Protein AF-A0A961Z7C1-F1 (afdb_monomer_lite)

Radius of gyration: 32.87 Å; chains: 1; bounding box: 45×89×106 Å

pLDDT: mean 78.89, std 23.55, range [29.69, 98.5]

Structure (mmCIF, N/CA/C/O backbone):
data_AF-A0A961Z7C1-F1
#
_entry.id   AF-A0A961Z7C1-F1
#
loop_
_atom_site.group_PDB
_atom_site.id
_atom_site.type_symbol
_atom_site.label_atom_id
_atom_site.label_alt_id
_atom_site.label_comp_id
_atom_site.label_asym_id
_atom_site.label_entity_id
_atom_site.label_seq_id
_atom_site.pdbx_PDB_ins_code
_atom_site.Cartn_x
_atom_site.Cartn_y
_atom_site.Cartn_z
_atom_site.occupancy
_atom_site.B_iso_or_equiv
_atom_site.auth_seq_id
_atom_site.auth_comp_id
_atom_site.auth_asym_id
_atom_site.auth_atom_id
_atom_site.pdbx_PDB_model_num
ATOM 1 N N . MET A 1 1 ? -15.790 -63.913 -65.047 1.00 39.56 1 MET A N 1
ATOM 2 C CA . MET A 1 1 ? -14.636 -64.683 -65.558 1.00 39.56 1 MET A CA 1
ATOM 3 C C . MET A 1 1 ? -13.496 -64.461 -64.574 1.00 39.56 1 MET A C 1
ATOM 5 O O . MET A 1 1 ? -13.071 -63.330 -64.418 1.00 39.56 1 MET A O 1
ATOM 9 N N . SER A 1 2 ? -13.365 -65.371 -63.605 1.00 39.84 2 SER A N 1
ATOM 10 C CA . SER A 1 2 ? -12.281 -66.375 -63.521 1.00 39.84 2 SER A CA 1
ATOM 11 C C . SER A 1 2 ? -10.955 -65.770 -63.037 1.00 39.84 2 SER A C 1
ATOM 13 O O . SER A 1 2 ? -10.342 -64.990 -63.755 1.00 39.84 2 SER A O 1
ATOM 15 N N . GLY A 1 3 ? -10.540 -66.146 -61.817 1.00 36.38 3 GLY A N 1
ATOM 16 C CA . GLY A 1 3 ? -9.196 -65.888 -61.268 1.00 36.38 3 GLY A CA 1
ATOM 17 C C . GLY A 1 3 ? -8.087 -66.654 -62.026 1.00 36.38 3 GLY A C 1
ATOM 18 O O . GLY A 1 3 ? -8.360 -67.070 -63.152 1.00 36.38 3 GLY A O 1
ATOM 19 N N . PRO A 1 4 ? -6.886 -66.922 -61.451 1.00 57.09 4 PRO A N 1
ATOM 20 C CA . PRO A 1 4 ? -6.748 -67.396 -60.066 1.00 57.09 4 PRO A CA 1
ATOM 21 C C . PRO A 1 4 ? -5.429 -67.051 -59.300 1.00 57.09 4 PRO A C 1
ATOM 23 O O . PRO A 1 4 ? -4.438 -66.593 -59.852 1.00 57.09 4 PRO A O 1
ATOM 26 N N . THR A 1 5 ? -5.492 -67.305 -57.985 1.00 42.69 5 THR A N 1
ATOM 27 C CA . THR A 1 5 ? -4.507 -67.905 -57.045 1.00 42.69 5 THR A CA 1
ATOM 28 C C . THR A 1 5 ? -2.991 -67.698 -57.141 1.00 42.69 5 THR A C 1
ATOM 30 O O . THR A 1 5 ? -2.373 -68.010 -58.152 1.00 42.69 5 THR A O 1
ATOM 33 N N . SER A 1 6 ? -2.407 -67.483 -55.949 1.00 41.03 6 SER A N 1
ATOM 34 C CA . SER A 1 6 ? -1.320 -68.249 -55.275 1.00 41.03 6 SER A CA 1
ATOM 35 C C . SER A 1 6 ? -0.326 -67.261 -54.638 1.00 41.03 6 SER A C 1
ATOM 37 O O . SER A 1 6 ? 0.127 -66.336 -55.290 1.00 41.03 6 SER A O 1
ATOM 39 N N . GLY A 1 7 ? -0.026 -67.247 -53.339 1.00 33.91 7 GLY A N 1
ATOM 40 C CA . GLY A 1 7 ? 0.065 -68.310 -52.349 1.00 33.91 7 GLY A CA 1
ATOM 41 C C . GLY A 1 7 ? 1.530 -68.381 -51.935 1.00 33.91 7 GLY A C 1
ATOM 42 O O . GLY A 1 7 ? 2.325 -68.802 -52.751 1.00 33.91 7 GLY A O 1
ATOM 43 N N . PHE A 1 8 ? 1.898 -67.975 -50.716 1.00 35.34 8 PHE A N 1
ATOM 44 C CA . PHE A 1 8 ? 3.067 -68.537 -50.031 1.00 35.34 8 PHE A CA 1
ATOM 45 C C . PHE A 1 8 ? 2.958 -68.324 -48.522 1.00 35.34 8 PHE A C 1
ATOM 47 O O . PHE A 1 8 ? 2.767 -67.223 -48.011 1.00 35.34 8 PHE A O 1
ATOM 54 N N . PHE A 1 9 ? 3.030 -69.455 -47.836 1.00 33.88 9 PHE A N 1
ATOM 55 C CA . PHE A 1 9 ? 2.776 -69.686 -46.430 1.00 33.88 9 PHE A CA 1
ATOM 56 C C . PHE A 1 9 ? 4.106 -70.124 -45.795 1.00 33.88 9 PHE A C 1
ATOM 58 O O . PHE A 1 9 ? 4.741 -71.050 -46.285 1.00 33.88 9 PHE A O 1
ATOM 65 N N . LEU A 1 10 ? 4.448 -69.488 -44.672 1.00 35.16 10 LEU A N 1
ATOM 66 C CA . LEU A 1 10 ? 5.198 -70.019 -43.523 1.00 35.16 10 LEU A CA 1
ATOM 67 C C . LEU A 1 10 ? 6.724 -70.278 -43.560 1.00 35.16 10 LEU A C 1
ATOM 69 O O . LEU A 1 10 ? 7.296 -70.849 -44.478 1.00 35.16 10 LEU A O 1
ATOM 73 N N . ARG A 1 11 ? 7.280 -70.036 -42.356 1.00 34.78 11 ARG A N 1
ATOM 74 C CA . ARG A 1 11 ? 8.526 -70.519 -41.720 1.00 34.78 11 ARG A CA 1
ATOM 75 C C . ARG A 1 11 ? 9.825 -69.757 -42.003 1.00 34.78 11 ARG A C 1
ATOM 77 O O . ARG A 1 11 ? 10.504 -70.003 -42.988 1.00 34.78 11 ARG A O 1
ATOM 84 N N . ARG A 1 12 ? 10.309 -69.061 -40.966 1.00 35.47 12 ARG A N 1
ATOM 85 C CA . ARG A 1 12 ? 11.321 -69.610 -40.035 1.00 35.47 12 ARG A CA 1
ATOM 86 C C . ARG A 1 12 ? 11.454 -68.730 -38.785 1.00 35.47 12 ARG A C 1
ATOM 88 O O . ARG A 1 12 ? 11.851 -67.576 -38.867 1.00 35.47 12 ARG A O 1
ATOM 95 N N . GLN A 1 13 ? 11.151 -69.317 -37.630 1.00 37.28 13 GLN A N 1
ATOM 96 C CA . GLN A 1 13 ? 11.799 -68.963 -36.369 1.00 37.28 13 GLN A CA 1
ATOM 97 C C . GLN A 1 13 ? 13.191 -69.612 -36.349 1.00 37.28 13 GLN A C 1
ATOM 99 O O . GLN A 1 13 ? 13.299 -70.772 -36.746 1.00 37.28 13 GLN A O 1
ATOM 104 N N . HIS A 1 14 ? 14.226 -68.889 -35.916 1.00 32.56 14 HIS A N 1
ATOM 105 C CA . HIS A 1 14 ? 15.010 -69.182 -34.702 1.00 32.56 14 HIS A CA 1
ATOM 106 C C . HIS A 1 14 ? 16.255 -68.276 -34.612 1.00 32.56 14 HIS A C 1
ATOM 108 O O . HIS A 1 14 ? 16.987 -68.105 -35.580 1.00 32.56 14 HIS A O 1
ATOM 114 N N . GLU A 1 15 ? 16.466 -67.766 -33.396 1.00 32.62 15 GLU A N 1
ATOM 115 C CA . GLU A 1 15 ? 17.759 -67.506 -32.743 1.00 32.62 15 GLU A CA 1
ATOM 116 C C . GLU A 1 15 ? 18.749 -66.491 -33.335 1.00 32.62 15 GLU A C 1
ATOM 118 O O . GLU A 1 15 ? 19.525 -66.778 -34.240 1.00 32.62 15 GLU A O 1
ATOM 123 N N . ARG A 1 16 ? 18.904 -65.373 -32.612 1.00 36.00 16 ARG A N 1
ATOM 124 C CA . ARG A 1 16 ? 20.119 -65.148 -31.807 1.00 36.00 16 ARG A CA 1
ATOM 125 C C . ARG A 1 16 ? 19.843 -64.182 -30.656 1.00 36.00 16 ARG A C 1
ATOM 127 O O . ARG A 1 16 ? 19.368 -63.067 -30.841 1.00 36.00 16 ARG A O 1
ATOM 134 N N . GLN A 1 17 ? 20.118 -64.686 -29.460 1.00 36.16 17 GLN A N 1
ATOM 135 C CA . GLN A 1 17 ? 20.163 -63.977 -28.190 1.00 36.16 17 GLN A CA 1
ATOM 136 C C . GLN A 1 17 ? 21.462 -63.153 -28.067 1.00 36.16 17 GLN A C 1
ATOM 138 O O . GLN A 1 17 ? 22.431 -63.408 -28.778 1.00 36.16 17 GLN A O 1
ATOM 143 N N . HIS A 1 18 ? 21.464 -62.273 -27.060 1.00 30.45 18 HIS A N 1
ATOM 144 C CA . HIS A 1 18 ? 22.591 -61.563 -26.428 1.00 30.45 18 HIS A CA 1
ATOM 145 C C . HIS A 1 18 ? 22.972 -60.182 -26.975 1.00 30.45 18 HIS A C 1
ATOM 147 O O . HIS A 1 18 ? 23.751 -60.053 -27.908 1.00 30.45 18 HIS A O 1
ATOM 153 N N . LEU A 1 19 ? 22.449 -59.156 -26.287 1.00 36.84 19 LEU A N 1
ATOM 154 C CA . LEU A 1 19 ? 23.155 -58.020 -25.653 1.00 36.84 19 LEU A CA 1
ATOM 155 C C . LEU A 1 19 ? 22.055 -57.118 -25.044 1.00 36.84 19 LEU A C 1
ATOM 157 O O . LEU A 1 19 ? 21.433 -56.320 -25.727 1.00 36.84 19 LEU A O 1
ATOM 161 N N . SER A 1 20 ? 21.511 -57.436 -23.867 1.00 30.64 20 SER A N 1
ATOM 162 C CA . SER A 1 20 ? 22.016 -57.067 -22.534 1.00 30.64 20 SER A CA 1
ATOM 163 C C . SER A 1 20 ? 22.280 -55.564 -22.333 1.00 30.64 20 SER A C 1
ATOM 165 O O . SER A 1 20 ? 23.311 -55.048 -22.743 1.00 30.64 20 SER A O 1
ATOM 167 N N . ARG A 1 21 ? 21.390 -54.973 -21.517 1.00 34.09 21 ARG A N 1
ATOM 168 C CA . ARG A 1 21 ? 21.604 -53.880 -20.547 1.00 34.09 21 ARG A CA 1
ATOM 169 C C . ARG A 1 21 ? 21.786 -52.448 -21.067 1.00 34.09 21 ARG A C 1
ATOM 171 O O . ARG A 1 21 ? 22.894 -51.990 -21.290 1.00 34.09 21 ARG A O 1
ATOM 178 N N . ALA A 1 22 ? 20.696 -51.685 -20.970 1.00 36.97 22 ALA A N 1
ATOM 179 C CA . ALA A 1 22 ? 20.730 -50.323 -20.429 1.00 36.97 22 ALA A CA 1
ATOM 180 C C . ALA A 1 22 ? 19.364 -49.964 -19.818 1.00 36.97 22 ALA A C 1
ATOM 182 O O . ALA A 1 22 ? 18.577 -49.195 -20.363 1.00 36.97 22 ALA A O 1
ATOM 183 N N . ALA A 1 23 ? 19.076 -50.554 -18.657 1.00 42.25 23 ALA A N 1
ATOM 184 C CA . ALA A 1 23 ? 18.143 -49.963 -17.711 1.00 42.25 23 ALA A CA 1
ATOM 185 C C . ALA A 1 23 ? 18.830 -48.726 -17.115 1.00 42.25 23 ALA A C 1
ATOM 187 O O . ALA A 1 23 ? 19.716 -48.856 -16.275 1.00 42.25 23 ALA A O 1
ATOM 188 N N . ALA A 1 24 ? 18.449 -47.536 -17.577 1.00 37.94 24 ALA A N 1
ATOM 189 C CA . ALA A 1 24 ? 18.917 -46.269 -17.027 1.00 37.94 24 ALA A CA 1
ATOM 190 C C . ALA A 1 24 ? 17.719 -45.465 -16.505 1.00 37.94 24 ALA A C 1
ATOM 192 O O . ALA A 1 24 ? 17.038 -44.748 -17.229 1.00 37.94 24 ALA A O 1
ATOM 193 N N . ALA A 1 25 ? 17.455 -45.688 -15.218 1.00 38.62 25 ALA A N 1
ATOM 194 C CA . ALA A 1 25 ? 17.017 -44.709 -14.232 1.00 38.62 25 ALA A CA 1
ATOM 195 C C . ALA A 1 25 ? 16.058 -43.595 -14.702 1.00 38.62 25 ALA A C 1
ATOM 197 O O . ALA A 1 25 ? 16.465 -42.491 -15.062 1.00 38.62 25 ALA A O 1
ATOM 198 N N . ARG A 1 26 ? 14.753 -43.818 -14.499 1.00 39.72 26 ARG A N 1
ATOM 199 C CA . ARG A 1 26 ? 13.839 -42.716 -14.172 1.00 39.72 26 ARG A CA 1
ATOM 200 C C . ARG A 1 26 ? 14.247 -42.187 -12.795 1.00 39.72 26 ARG A C 1
ATOM 202 O O . ARG A 1 26 ? 13.837 -42.729 -11.773 1.00 39.72 26 ARG A O 1
ATOM 209 N N . GLY A 1 27 ? 15.121 -41.183 -12.779 1.00 40.69 27 GLY A N 1
ATOM 210 C CA . GLY A 1 27 ? 15.492 -40.472 -11.559 1.00 40.69 27 GLY A CA 1
ATOM 211 C C . GLY A 1 27 ? 14.249 -39.883 -10.877 1.00 40.69 27 GLY A C 1
ATOM 212 O O . GLY A 1 27 ? 13.272 -39.551 -11.558 1.00 40.69 27 GLY A O 1
ATOM 213 N N . PRO A 1 28 ? 14.240 -39.753 -9.540 1.00 41.06 28 PRO A N 1
ATOM 214 C CA . PRO A 1 28 ? 13.112 -39.159 -8.843 1.00 41.06 28 PRO A CA 1
ATOM 215 C C . PRO A 1 28 ? 12.942 -37.725 -9.348 1.00 41.06 28 PRO A C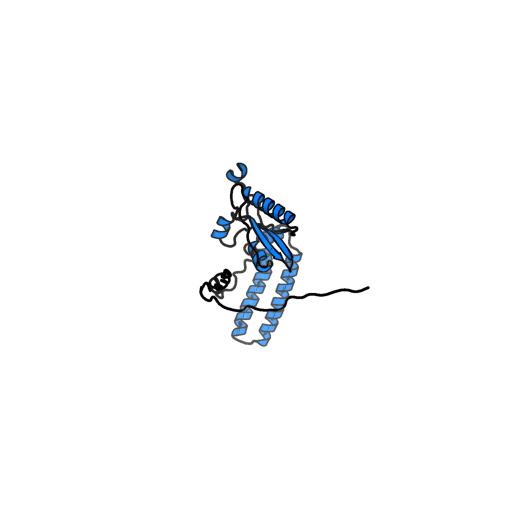 1
ATOM 217 O O . PRO A 1 28 ? 13.899 -36.946 -9.331 1.00 41.06 28 PRO A O 1
ATOM 220 N N . LYS A 1 29 ? 11.731 -37.364 -9.798 1.00 45.62 29 LYS A N 1
ATOM 221 C CA . LYS A 1 29 ? 11.366 -35.963 -10.031 1.00 45.62 29 LYS A CA 1
ATOM 222 C C . LYS A 1 29 ? 11.622 -35.225 -8.720 1.00 45.62 29 LYS A C 1
ATOM 224 O O . LYS A 1 29 ? 10.838 -35.340 -7.778 1.00 45.62 29 LYS A O 1
ATOM 229 N N . ARG A 1 30 ? 12.751 -34.518 -8.636 1.00 38.78 30 ARG A N 1
ATOM 230 C CA . ARG A 1 30 ? 13.047 -33.600 -7.542 1.00 38.78 30 ARG A CA 1
ATOM 231 C C . ARG A 1 30 ? 11.920 -32.578 -7.558 1.00 38.78 30 ARG A C 1
ATOM 233 O O . ARG A 1 30 ? 11.894 -31.712 -8.425 1.00 38.78 30 ARG A O 1
ATOM 240 N N . ARG A 1 31 ? 10.959 -32.712 -6.637 1.00 39.22 31 ARG A N 1
ATOM 241 C CA . ARG A 1 31 ? 10.085 -31.598 -6.275 1.00 39.22 31 ARG A CA 1
ATOM 242 C C . ARG A 1 31 ? 11.032 -30.439 -5.997 1.00 39.22 31 ARG A C 1
ATOM 244 O O . ARG A 1 31 ? 11.877 -30.561 -5.107 1.00 39.22 31 ARG A O 1
ATOM 251 N N . ALA A 1 32 ? 10.957 -29.380 -6.802 1.00 37.09 32 ALA A N 1
ATOM 252 C CA . ALA A 1 32 ? 11.589 -28.122 -6.451 1.00 37.09 32 ALA A CA 1
ATOM 253 C C . ALA A 1 32 ? 11.177 -27.853 -5.003 1.00 37.09 32 ALA A C 1
ATOM 255 O O . ALA A 1 32 ? 9.987 -27.911 -4.682 1.00 37.09 32 ALA A O 1
ATOM 256 N N . ARG A 1 33 ? 12.156 -27.717 -4.100 1.00 33.75 33 ARG A N 1
ATOM 257 C CA . ARG A 1 33 ? 11.872 -27.276 -2.739 1.00 33.75 33 ARG A CA 1
ATOM 258 C C . ARG A 1 33 ? 11.155 -25.947 -2.912 1.00 33.75 33 ARG A C 1
ATOM 260 O O . ARG A 1 33 ? 11.797 -24.973 -3.287 1.00 33.75 33 ARG A O 1
ATOM 267 N N . ALA A 1 34 ? 9.841 -25.944 -2.696 1.00 36.44 34 ALA A N 1
ATOM 268 C CA . ALA A 1 34 ? 9.102 -24.719 -2.482 1.00 36.44 34 ALA A CA 1
ATOM 269 C C . ALA A 1 34 ? 9.907 -23.945 -1.442 1.00 36.44 34 ALA A C 1
ATOM 271 O O . ALA A 1 34 ? 10.222 -24.485 -0.373 1.00 36.44 34 ALA A O 1
ATOM 272 N N . TRP A 1 35 ? 10.347 -22.751 -1.822 1.00 35.31 35 TRP A N 1
ATOM 273 C CA . TRP A 1 35 ? 10.940 -21.807 -0.901 1.00 35.31 35 TRP A CA 1
ATOM 274 C C . TRP A 1 35 ? 9.956 -21.674 0.262 1.00 35.31 35 TRP A C 1
ATOM 276 O O . TRP A 1 35 ? 8.837 -21.198 0.100 1.00 35.31 35 TRP A O 1
ATOM 286 N N . ARG A 1 36 ? 10.318 -22.252 1.410 1.00 29.69 36 ARG A N 1
ATOM 287 C CA . ARG A 1 36 ? 9.567 -22.072 2.645 1.00 29.69 36 ARG A CA 1
ATOM 288 C C . ARG A 1 36 ? 10.020 -20.720 3.175 1.00 29.69 36 ARG A C 1
ATOM 290 O O . ARG A 1 36 ? 11.211 -20.622 3.485 1.00 29.69 36 ARG A O 1
ATOM 297 N N . PRO A 1 37 ? 9.140 -19.713 3.294 1.00 34.78 37 PRO A N 1
ATOM 298 C CA . PRO A 1 37 ? 9.500 -18.537 4.062 1.00 34.78 37 PRO A CA 1
ATOM 299 C C . PRO A 1 37 ? 9.886 -19.042 5.454 1.00 34.78 37 PRO A C 1
ATOM 301 O O . PRO A 1 37 ? 9.154 -19.827 6.070 1.00 34.78 37 PRO A O 1
ATOM 304 N N . GLN A 1 38 ? 11.092 -18.699 5.907 1.00 32.59 38 GLN A N 1
ATOM 305 C CA . GLN A 1 38 ? 11.452 -18.930 7.296 1.00 32.59 38 GLN A CA 1
ATOM 306 C C . GLN A 1 38 ? 10.385 -18.220 8.127 1.00 32.59 38 GLN A C 1
ATOM 308 O O . GLN A 1 38 ? 10.162 -17.024 7.942 1.00 32.59 38 GLN A O 1
ATOM 313 N N . LYS A 1 39 ? 9.680 -18.964 8.989 1.00 34.25 39 LYS A N 1
ATOM 314 C CA . LYS A 1 39 ? 8.872 -18.340 10.034 1.00 34.25 39 LYS A CA 1
ATOM 315 C C . LYS A 1 39 ? 9.845 -17.484 10.837 1.00 34.25 39 LYS A C 1
ATOM 317 O O . LYS A 1 39 ? 10.692 -18.031 11.541 1.00 34.25 39 LYS A O 1
ATOM 322 N N . GLY A 1 40 ? 9.744 -16.169 10.655 1.00 37.47 40 GLY A N 1
ATOM 323 C CA . GLY A 1 40 ? 10.348 -15.199 11.553 1.00 37.47 40 GLY A CA 1
ATOM 324 C C . GLY A 1 40 ? 9.915 -15.492 12.993 1.00 37.47 40 GLY A C 1
ATOM 325 O O . GLY A 1 40 ? 8.941 -16.228 13.201 1.00 37.47 40 GLY A O 1
ATOM 326 N N . PRO A 1 41 ? 10.666 -14.987 13.980 1.00 31.22 41 PRO A N 1
ATOM 327 C CA . PRO A 1 41 ? 10.462 -15.321 15.381 1.00 31.22 41 PRO A CA 1
ATOM 328 C C . PRO A 1 41 ? 8.992 -15.147 15.772 1.00 31.22 41 PRO A C 1
ATOM 330 O O . PRO A 1 41 ? 8.335 -14.177 15.397 1.00 31.22 41 PRO A O 1
ATOM 333 N N . SER A 1 42 ? 8.480 -16.162 16.466 1.00 34.06 42 SER A N 1
ATOM 334 C CA . SER A 1 42 ? 7.125 -16.236 17.001 1.00 34.06 42 SER A CA 1
ATOM 335 C C . SER A 1 42 ? 6.757 -14.941 17.716 1.00 34.06 42 SER A C 1
ATOM 337 O O . SER A 1 42 ? 7.489 -14.521 18.606 1.00 34.06 42 SER A O 1
ATOM 339 N N . LEU A 1 43 ? 5.626 -14.358 17.308 1.00 37.75 43 LEU A N 1
ATOM 340 C CA . LEU A 1 43 ? 5.005 -13.165 17.879 1.00 37.75 43 LEU A CA 1
ATOM 341 C C . LEU A 1 43 ? 5.045 -13.210 19.408 1.00 37.75 43 LEU A C 1
ATOM 343 O O . LEU A 1 43 ? 4.321 -13.991 20.032 1.00 37.75 43 LEU A O 1
ATOM 347 N N . ASP A 1 44 ? 5.889 -12.364 19.990 1.00 34.56 44 ASP A N 1
ATOM 348 C CA . ASP A 1 44 ? 5.822 -12.066 21.408 1.00 34.56 44 ASP A CA 1
ATOM 349 C C . ASP A 1 44 ? 4.543 -11.268 21.674 1.00 34.56 44 ASP A C 1
ATOM 351 O O . ASP A 1 44 ? 4.192 -10.334 20.947 1.00 34.56 44 ASP A O 1
ATOM 355 N N . LYS A 1 45 ? 3.817 -11.681 22.713 1.00 41.44 45 LYS A N 1
ATOM 356 C CA . LYS A 1 45 ? 2.599 -11.037 23.198 1.00 41.44 45 LYS A CA 1
ATOM 357 C C . LYS A 1 45 ? 2.967 -9.669 23.771 1.00 41.44 45 LYS A C 1
ATOM 359 O O . LYS A 1 45 ? 3.329 -9.573 24.936 1.00 41.44 45 LYS A O 1
ATOM 364 N N . ASN A 1 46 ? 2.849 -8.618 22.972 1.00 37.62 46 ASN A N 1
ATOM 365 C CA . ASN A 1 46 ? 2.871 -7.246 23.460 1.00 37.62 46 ASN A CA 1
ATOM 366 C C . ASN A 1 46 ? 1.807 -6.453 22.707 1.00 37.62 46 ASN A C 1
ATOM 368 O O . ASN A 1 46 ? 1.751 -6.490 21.479 1.00 37.62 46 ASN A O 1
ATOM 372 N N . VAL A 1 47 ? 0.920 -5.802 23.460 1.00 39.44 47 VAL A N 1
ATOM 373 C CA . VAL A 1 47 ? -0.133 -4.926 22.934 1.00 39.44 47 VAL A CA 1
ATOM 374 C C . VAL A 1 47 ? 0.520 -3.950 21.946 1.00 39.44 47 VAL A C 1
ATOM 376 O O . VAL A 1 47 ? 1.519 -3.332 22.323 1.00 39.44 47 VAL A O 1
ATOM 379 N N . PRO A 1 48 ? 0.037 -3.822 20.695 1.00 44.94 48 PRO A N 1
ATOM 380 C CA . PRO A 1 48 ? 0.616 -2.858 19.772 1.00 44.94 48 PRO A CA 1
ATOM 381 C C . PRO A 1 48 ? 0.505 -1.477 20.416 1.00 44.94 48 PRO A C 1
ATOM 383 O O . PRO A 1 48 ? -0.583 -1.074 20.837 1.00 44.94 48 PRO A O 1
ATOM 386 N N . VAL A 1 49 ? 1.636 -0.780 20.545 1.00 50.91 49 VAL A N 1
ATOM 387 C CA . VAL A 1 49 ? 1.662 0.623 20.961 1.00 50.91 49 VAL A CA 1
ATOM 388 C C . VAL A 1 49 ? 0.963 1.398 19.852 1.00 50.91 49 VAL A C 1
ATOM 390 O O . VAL A 1 49 ? 1.594 1.785 18.876 1.00 50.91 49 VAL A O 1
ATOM 393 N N . ARG A 1 50 ? -0.359 1.547 19.966 1.00 67.88 50 ARG A N 1
ATOM 394 C CA . ARG A 1 50 ? -1.160 2.275 18.987 1.00 67.88 50 ARG A CA 1
ATOM 395 C C . ARG A 1 50 ? -0.655 3.705 18.924 1.00 67.88 50 ARG A C 1
ATOM 397 O O . ARG A 1 50 ? -0.643 4.420 19.927 1.00 67.88 50 ARG A O 1
ATOM 404 N N . PHE A 1 51 ? -0.228 4.102 17.736 1.00 79.25 51 PHE A N 1
ATOM 405 C CA . PHE A 1 51 ? 0.020 5.497 17.437 1.00 79.25 51 PHE A CA 1
ATOM 406 C C . PHE A 1 51 ? -1.336 6.177 17.228 1.00 79.25 51 PHE A C 1
ATOM 408 O O . PHE A 1 51 ? -2.090 5.771 16.351 1.00 79.25 51 PHE A O 1
ATOM 415 N N . TYR A 1 52 ? -1.652 7.188 18.038 1.00 85.38 52 TYR A N 1
ATOM 416 C CA . TYR A 1 52 ? -2.883 7.967 17.890 1.00 85.38 52 TYR A CA 1
ATOM 417 C C . TYR A 1 52 ? -2.574 9.328 17.281 1.00 85.38 52 TYR A C 1
ATOM 419 O O . TYR A 1 52 ? -1.621 10.005 17.681 1.00 85.38 52 TYR A O 1
ATOM 427 N N . LEU A 1 53 ? -3.409 9.752 16.338 1.00 89.06 53 LEU A N 1
ATOM 428 C CA . LEU A 1 53 ? -3.383 11.112 15.814 1.00 89.06 53 LEU A CA 1
ATOM 429 C C . LEU A 1 53 ? -4.038 12.084 16.806 1.00 89.06 53 LEU A C 1
ATOM 431 O O . LEU A 1 53 ? -4.854 11.704 17.642 1.00 89.06 53 LEU A O 1
ATOM 435 N N . ASP A 1 54 ? -3.715 13.376 16.706 1.00 88.62 54 ASP A N 1
ATOM 436 C CA . ASP A 1 54 ? -4.189 14.378 17.674 1.00 88.62 54 ASP A CA 1
ATOM 437 C C . ASP A 1 54 ? -5.715 14.448 17.801 1.00 88.62 54 ASP A C 1
ATOM 439 O O . ASP A 1 54 ? -6.244 14.703 18.882 1.00 88.62 54 ASP A O 1
ATOM 443 N N . PHE A 1 55 ? -6.424 14.221 16.698 1.00 89.25 55 PHE A N 1
ATOM 444 C CA . PHE A 1 55 ? -7.884 14.231 16.662 1.00 89.25 55 PHE A CA 1
ATOM 445 C C . PHE A 1 55 ? -8.511 12.914 17.145 1.00 89.25 55 PHE A C 1
ATOM 447 O O . PHE A 1 55 ? -9.723 12.854 17.319 1.00 89.25 55 PHE A O 1
ATOM 454 N N . GLU A 1 56 ? -7.703 11.883 17.395 1.00 91.19 56 GLU A N 1
ATOM 455 C CA . GLU A 1 56 ? -8.129 10.594 17.948 1.00 91.19 56 GLU A CA 1
ATOM 456 C C . GLU A 1 56 ? -7.957 10.521 19.470 1.00 91.19 56 GLU A C 1
ATOM 458 O O . GLU A 1 56 ? -8.303 9.510 20.074 1.00 91.19 56 GLU A O 1
ATOM 463 N N . LYS A 1 57 ? -7.481 11.590 20.126 1.00 90.31 57 LYS A N 1
ATOM 464 C CA . LYS A 1 57 ? -7.363 11.654 21.597 1.00 90.31 57 LYS A CA 1
ATOM 465 C C . LYS A 1 57 ? -8.635 11.214 22.341 1.00 90.31 57 LYS A C 1
ATOM 467 O O . LYS A 1 57 ? -8.503 10.404 23.256 1.00 90.31 57 LYS A O 1
ATOM 472 N N . PRO A 1 58 ? -9.853 11.629 21.932 1.00 90.38 58 PRO A N 1
ATOM 473 C CA . PRO A 1 58 ? -11.079 11.161 22.580 1.00 90.38 58 PRO A CA 1
ATOM 474 C C . PRO A 1 58 ? -11.273 9.638 22.505 1.00 90.38 58 PRO A C 1
ATOM 476 O O . PRO A 1 58 ? -11.829 9.035 23.418 1.00 90.38 58 PRO A O 1
ATOM 479 N N . ILE A 1 59 ? -10.808 9.005 21.424 1.00 90.81 59 ILE A N 1
ATOM 480 C CA . ILE A 1 59 ? -10.852 7.549 21.253 1.00 90.81 59 ILE A CA 1
ATOM 481 C C . ILE A 1 59 ? -9.798 6.893 22.145 1.00 90.81 59 ILE A C 1
ATOM 483 O O . ILE A 1 59 ? -10.116 5.945 22.856 1.00 90.81 59 ILE A O 1
ATOM 487 N N . ALA A 1 60 ? -8.575 7.430 22.168 1.00 90.69 60 ALA A N 1
ATOM 488 C CA . ALA A 1 60 ? -7.490 6.915 23.000 1.00 90.69 60 ALA A CA 1
ATOM 489 C C . ALA A 1 60 ? -7.857 6.900 24.498 1.00 90.69 60 ALA A C 1
ATOM 491 O O . ALA A 1 60 ? -7.569 5.930 25.197 1.00 90.69 60 ALA A O 1
ATOM 492 N N . GLU A 1 61 ? -8.540 7.941 24.986 1.00 90.56 61 GLU A N 1
ATOM 493 C CA . GLU A 1 61 ? -9.038 8.016 26.367 1.00 90.56 61 GLU A CA 1
ATOM 494 C C . GLU A 1 61 ? -10.073 6.921 26.672 1.00 90.56 61 GLU A C 1
ATOM 496 O O . GLU A 1 61 ? -9.986 6.241 27.699 1.00 90.56 61 GLU A O 1
ATOM 501 N N . LEU A 1 62 ? -11.036 6.712 25.767 1.00 90.62 62 LEU A N 1
ATOM 502 C CA . LEU A 1 62 ? -12.045 5.662 25.915 1.00 90.62 62 LEU A CA 1
ATOM 503 C C . LEU A 1 62 ? -11.423 4.262 25.848 1.00 90.62 62 LEU A C 1
ATOM 505 O O . LEU A 1 62 ? -11.789 3.395 26.639 1.00 90.62 62 LEU A O 1
ATOM 509 N N . GLU A 1 63 ? -10.459 4.039 24.956 1.00 89.31 63 GLU A N 1
ATOM 510 C CA . GLU A 1 63 ? -9.752 2.762 24.845 1.00 89.31 63 GLU A CA 1
ATOM 511 C C . GLU A 1 63 ? -8.868 2.477 26.063 1.00 89.31 63 GLU A C 1
ATOM 513 O O . GLU A 1 63 ? -8.838 1.335 26.527 1.00 89.31 63 GLU A O 1
ATOM 518 N N . SER A 1 64 ? -8.221 3.496 26.644 1.00 90.50 64 SER A N 1
ATOM 519 C CA . SER A 1 64 ? -7.510 3.363 27.925 1.00 90.50 64 SER A CA 1
ATOM 520 C C . SER A 1 64 ? -8.461 2.908 29.027 1.00 90.50 64 SER A C 1
ATOM 522 O O . SER A 1 64 ? -8.199 1.914 29.702 1.00 90.50 64 SER A O 1
ATOM 524 N N . LYS A 1 65 ? -9.625 3.559 29.136 1.00 89.19 65 LYS A N 1
ATOM 525 C CA . LYS A 1 65 ? -10.647 3.201 30.124 1.00 89.19 65 LYS A CA 1
ATOM 526 C C . LYS A 1 65 ? -11.192 1.785 29.918 1.00 89.19 65 LYS A C 1
ATOM 528 O O . LYS A 1 65 ? -11.400 1.057 30.883 1.00 89.19 65 LYS A O 1
ATOM 533 N N . ILE A 1 66 ? -11.399 1.363 28.669 1.00 89.19 66 ILE A N 1
ATOM 534 C CA . ILE A 1 66 ? -11.799 -0.016 28.350 1.00 89.19 66 ILE A CA 1
ATOM 535 C C . ILE A 1 66 ? -10.721 -1.006 28.799 1.00 89.19 66 ILE A C 1
ATOM 537 O O . ILE A 1 66 ? -11.051 -2.055 29.348 1.00 89.19 66 ILE A O 1
ATOM 541 N N . ASN A 1 67 ? -9.445 -0.697 28.570 1.00 88.06 67 ASN A N 1
ATOM 542 C CA . ASN A 1 67 ? -8.343 -1.570 28.966 1.00 88.06 67 ASN A CA 1
ATOM 543 C C . ASN A 1 67 ? -8.214 -1.681 30.493 1.00 88.06 67 ASN A C 1
ATOM 545 O O . ASN A 1 67 ? -8.004 -2.784 30.994 1.00 88.06 67 ASN A O 1
ATOM 549 N N . GLU A 1 68 ? -8.416 -0.584 31.225 1.00 87.19 68 GLU A N 1
ATOM 550 C CA . GLU A 1 68 ? -8.483 -0.576 32.694 1.00 87.19 68 GLU A CA 1
ATOM 551 C C . GLU A 1 68 ? -9.654 -1.417 33.221 1.00 87.19 68 GLU A C 1
ATOM 553 O O . GLU A 1 68 ? -9.490 -2.228 34.127 1.00 87.19 68 GLU A O 1
ATOM 558 N N . LEU A 1 69 ? -10.843 -1.294 32.626 1.00 86.50 69 LEU A N 1
ATOM 559 C CA . LEU A 1 69 ? -11.984 -2.119 33.031 1.00 86.50 69 LEU A CA 1
ATOM 560 C C . LEU A 1 69 ? -11.757 -3.599 32.701 1.00 86.50 69 LEU A C 1
ATOM 562 O O . LEU A 1 69 ? -12.116 -4.469 33.491 1.00 86.50 69 LEU A O 1
ATOM 566 N N . LYS A 1 70 ? -11.117 -3.908 31.566 1.00 85.31 70 LYS A N 1
ATOM 567 C CA . LYS A 1 70 ? -10.774 -5.286 31.183 1.00 85.31 70 LYS A CA 1
ATOM 568 C C . LYS A 1 70 ? -9.792 -5.944 32.151 1.00 85.31 70 LYS A C 1
ATOM 570 O O . LYS A 1 70 ? -9.928 -7.144 32.393 1.00 85.31 70 LYS A O 1
ATOM 575 N N . SER A 1 71 ? -8.829 -5.207 32.708 1.00 84.19 71 SER A N 1
ATOM 576 C CA . SER A 1 71 ? -7.936 -5.770 33.728 1.00 84.19 71 SER A CA 1
ATOM 577 C C . SER A 1 71 ? -8.680 -6.048 35.038 1.00 84.19 71 SER A C 1
ATOM 579 O O . SER A 1 71 ? -8.478 -7.109 35.620 1.00 84.19 71 SER A O 1
ATOM 581 N N . MET A 1 72 ? -9.620 -5.185 35.439 1.00 78.25 72 MET A N 1
ATOM 582 C CA . MET A 1 72 ? -10.421 -5.355 36.665 1.00 78.25 72 MET A CA 1
ATOM 583 C C . MET A 1 72 ? -11.417 -6.529 36.608 1.00 78.25 72 MET A C 1
ATOM 585 O O . MET A 1 72 ? -11.639 -7.191 37.619 1.00 78.25 72 MET A O 1
ATOM 589 N N . VAL A 1 73 ? -11.977 -6.849 35.430 1.00 71.38 73 VAL A N 1
ATOM 590 C CA . VAL A 1 73 ? -12.863 -8.027 35.236 1.00 71.38 73 VAL A CA 1
ATOM 591 C C . VAL A 1 73 ? -12.167 -9.344 35.587 1.00 71.38 73 VAL A C 1
ATOM 593 O O . VAL A 1 73 ? -12.831 -10.312 35.956 1.00 71.38 73 VAL A O 1
ATOM 596 N N . SER A 1 74 ? -10.839 -9.391 35.471 1.00 62.25 74 SER A N 1
ATOM 597 C CA . SER A 1 74 ? -10.061 -10.592 35.782 1.00 62.25 74 SER A CA 1
ATOM 598 C C . SER A 1 74 ? -9.943 -10.850 37.291 1.00 62.25 74 SER A C 1
ATOM 600 O O . SER A 1 74 ? -9.555 -11.954 37.667 1.00 62.25 74 SER A O 1
ATOM 602 N N . GLU A 1 75 ? -10.291 -9.872 38.141 1.00 64.56 75 GLU A N 1
ATOM 603 C CA . GLU A 1 75 ? -10.060 -9.931 39.590 1.00 64.56 75 GLU A CA 1
ATOM 604 C C . GLU A 1 75 ? -11.355 -9.966 40.433 1.00 64.56 75 GLU A C 1
ATOM 606 O O . GLU A 1 75 ? -11.427 -10.803 41.328 1.00 64.56 75 GLU A O 1
ATOM 611 N N . GLU A 1 76 ? -12.420 -9.196 40.141 1.00 52.97 76 GLU A N 1
ATOM 612 C CA . GLU A 1 76 ? -13.697 -9.251 40.899 1.00 52.97 76 GLU A CA 1
ATOM 613 C C . GLU A 1 76 ? -14.939 -8.833 40.059 1.00 52.97 76 GLU A C 1
ATOM 615 O O . GLU A 1 76 ? -14.895 -7.888 39.279 1.00 52.97 76 GLU A O 1
ATOM 620 N N . GLY A 1 77 ? -16.097 -9.497 40.241 1.00 58.28 77 GLY A N 1
ATOM 621 C CA . GLY A 1 77 ? -17.421 -8.964 39.839 1.00 58.28 77 GLY A CA 1
ATOM 622 C C . GLY A 1 77 ? -17.770 -8.926 38.333 1.00 58.28 77 GLY A C 1
ATOM 623 O O . GLY A 1 77 ? -18.186 -7.892 37.812 1.00 58.28 77 GLY A O 1
ATOM 624 N N . GLY A 1 78 ? -17.680 -10.059 37.628 1.00 59.62 78 GLY A N 1
ATOM 625 C CA . GLY A 1 78 ? -17.684 -10.122 36.153 1.00 59.62 78 GLY A CA 1
ATOM 626 C C . GLY A 1 78 ? -18.945 -9.708 35.365 1.00 59.62 78 GLY A C 1
ATOM 627 O O . GLY A 1 78 ? -18.828 -9.466 34.168 1.00 59.62 78 GLY A O 1
ATOM 628 N N . VAL A 1 79 ? -20.142 -9.600 35.962 1.00 63.97 79 VAL A N 1
ATOM 629 C CA . VAL A 1 79 ? -21.385 -9.371 35.175 1.00 63.97 79 VAL A CA 1
ATOM 630 C C . VAL A 1 79 ? -21.674 -7.883 34.924 1.00 63.97 79 VAL A C 1
ATOM 632 O O . VAL A 1 79 ? -22.082 -7.517 33.826 1.00 63.97 79 VAL A O 1
ATOM 635 N N . SER A 1 80 ? -21.437 -7.007 35.908 1.00 72.81 80 SER A N 1
ATOM 636 C CA . SER A 1 80 ? -21.725 -5.564 35.775 1.00 72.81 80 SER A CA 1
ATOM 637 C C . SER A 1 80 ? -20.693 -4.848 34.894 1.00 72.81 80 SER A C 1
ATOM 639 O O . SER A 1 80 ? -21.034 -3.999 34.073 1.00 72.81 80 SER A O 1
ATOM 641 N N . ILE A 1 81 ? -19.420 -5.235 35.017 1.00 80.56 81 ILE A N 1
ATOM 642 C CA . ILE A 1 81 ? -18.313 -4.588 34.305 1.00 80.56 81 ILE A CA 1
ATOM 643 C C . ILE A 1 81 ? -18.312 -4.969 32.815 1.00 80.56 81 ILE A C 1
ATOM 645 O O . ILE A 1 81 ? -18.017 -4.130 31.968 1.00 80.56 81 ILE A O 1
ATOM 649 N N . ALA A 1 82 ? -18.705 -6.201 32.473 1.00 83.88 82 ALA A N 1
ATOM 650 C CA . ALA A 1 82 ? -18.794 -6.644 31.080 1.00 83.88 82 ALA A CA 1
ATOM 651 C C . ALA A 1 82 ? -19.792 -5.807 30.256 1.00 83.88 82 ALA A C 1
ATOM 653 O O . ALA A 1 82 ? -19.467 -5.396 29.144 1.00 83.88 82 ALA A O 1
ATOM 654 N N . ALA A 1 83 ? -20.962 -5.490 30.821 1.00 86.56 83 ALA A N 1
ATOM 655 C CA . ALA A 1 83 ? -21.968 -4.660 30.154 1.00 86.56 83 ALA A CA 1
ATOM 656 C C . ALA A 1 83 ? -21.497 -3.207 29.947 1.00 86.56 83 ALA A C 1
ATOM 658 O O . ALA A 1 83 ? -21.846 -2.572 28.953 1.00 86.56 83 ALA A O 1
ATOM 659 N N . GLU A 1 84 ? -20.696 -2.669 30.870 1.00 87.44 84 GLU A N 1
ATOM 660 C CA . GLU A 1 84 ? -20.116 -1.329 30.724 1.00 87.44 84 GLU A CA 1
ATOM 661 C C . GLU A 1 84 ? -19.000 -1.301 29.670 1.00 87.44 84 GLU A C 1
ATOM 663 O O . GLU A 1 84 ? -18.915 -0.357 28.885 1.00 87.44 84 GLU A O 1
ATOM 668 N N . ILE A 1 85 ? -18.177 -2.355 29.596 1.00 89.06 85 ILE A N 1
ATOM 669 C CA . ILE A 1 85 ? -17.170 -2.511 28.537 1.00 89.06 85 ILE A CA 1
ATOM 670 C C . ILE A 1 85 ? -17.841 -2.519 27.163 1.00 89.06 85 ILE A C 1
ATOM 672 O O . ILE A 1 85 ? -17.380 -1.813 26.270 1.00 89.06 85 ILE A O 1
ATOM 676 N N . GLU A 1 86 ? -18.926 -3.276 26.999 1.00 90.88 86 GLU A N 1
ATOM 677 C CA . GLU A 1 86 ? -19.654 -3.362 25.729 1.00 90.88 86 GLU A CA 1
ATOM 678 C C . GLU A 1 86 ? -20.198 -1.991 25.296 1.00 90.88 86 GLU A C 1
ATOM 680 O O . GLU A 1 86 ? -19.945 -1.555 24.173 1.00 90.88 86 GLU A O 1
ATOM 685 N N . LYS A 1 87 ? -20.824 -1.244 26.216 1.00 93.25 87 LYS A N 1
ATOM 686 C CA . LYS A 1 87 ? -21.289 0.131 25.954 1.00 93.25 87 LYS A CA 1
ATOM 687 C C . LYS A 1 87 ? -20.156 1.082 25.574 1.00 93.25 87 LYS A C 1
ATOM 689 O O . LYS A 1 87 ? -20.319 1.927 24.695 1.00 93.25 87 LYS A O 1
ATOM 694 N N . LEU A 1 88 ? -19.005 0.985 26.242 1.00 92.06 88 LEU A N 1
ATOM 695 C CA . LEU A 1 88 ? -17.845 1.814 25.912 1.00 92.06 88 LEU A CA 1
ATOM 696 C C . LEU A 1 88 ? -17.258 1.442 24.547 1.00 92.06 88 LEU A C 1
ATOM 698 O O . LEU A 1 88 ? -16.845 2.336 23.813 1.00 92.06 88 LEU A O 1
ATOM 702 N N . GLN A 1 89 ? -17.245 0.157 24.187 1.00 91.94 89 GLN A N 1
ATOM 703 C CA . GLN A 1 89 ? -16.806 -0.304 22.868 1.00 91.94 89 GLN A CA 1
ATOM 704 C C . GLN A 1 89 ? -17.726 0.199 21.751 1.00 91.94 89 GLN A C 1
ATOM 706 O O . GLN A 1 89 ? -17.226 0.674 20.733 1.00 91.94 89 GLN A O 1
ATOM 711 N N . GLU A 1 90 ? -19.044 0.156 21.954 1.00 94.94 90 GLU A N 1
ATOM 712 C CA . GLU A 1 90 ? -20.024 0.728 21.021 1.00 94.94 90 GLU A CA 1
ATOM 713 C C . GLU A 1 90 ? -19.791 2.235 20.847 1.00 94.94 90 GLU A C 1
ATOM 715 O O . GLU A 1 90 ? -19.627 2.722 19.730 1.00 94.94 90 GLU A O 1
ATOM 720 N N . LYS A 1 91 ? -19.611 2.962 21.957 1.00 94.06 91 LYS A N 1
ATOM 721 C CA . LYS A 1 91 ? -19.310 4.398 21.925 1.00 94.06 91 LYS A CA 1
ATOM 722 C C . LYS A 1 91 ? -18.003 4.726 21.196 1.00 94.06 91 LYS A C 1
ATOM 724 O O . LYS A 1 91 ? -17.936 5.734 20.494 1.00 94.06 91 LYS A O 1
ATOM 729 N N . VAL A 1 92 ? -16.962 3.905 21.360 1.00 93.19 92 VAL A N 1
ATOM 730 C CA . VAL A 1 92 ? -15.703 4.040 20.606 1.00 93.19 92 VAL A CA 1
ATOM 731 C C . VAL A 1 92 ? -15.955 3.863 19.112 1.00 93.19 92 VAL A C 1
ATOM 733 O O . VAL A 1 92 ? -15.458 4.658 18.317 1.00 93.19 92 VAL A O 1
ATOM 736 N N . GLN A 1 93 ? -16.739 2.855 18.729 1.00 93.44 93 GLN A N 1
ATOM 737 C CA . GLN A 1 93 ? -17.046 2.573 17.331 1.00 93.44 93 GLN A CA 1
ATOM 738 C C . GLN A 1 93 ? -17.840 3.711 16.676 1.00 93.44 93 GLN A C 1
ATOM 740 O O . GLN A 1 93 ? -17.500 4.126 15.565 1.00 93.44 93 GLN A O 1
ATOM 745 N N . ASP A 1 94 ? -18.843 4.252 17.365 1.00 94.50 94 ASP A N 1
ATOM 746 C CA . ASP A 1 94 ? -19.638 5.384 16.879 1.00 94.50 94 ASP A CA 1
ATOM 747 C C . ASP A 1 94 ? -18.781 6.639 16.709 1.00 94.50 94 ASP A C 1
ATOM 749 O O . ASP A 1 94 ? -18.826 7.308 15.672 1.00 94.50 94 ASP A O 1
ATOM 753 N N . LEU A 1 95 ? -17.941 6.931 17.706 1.00 93.06 95 LEU A N 1
ATOM 754 C CA . LEU A 1 95 ? -17.060 8.092 17.686 1.00 93.06 95 LEU A CA 1
ATOM 755 C C . LEU A 1 95 ? -15.990 7.979 16.593 1.00 93.06 95 LEU A C 1
ATOM 757 O O . LEU A 1 95 ? -15.688 8.968 15.925 1.00 93.06 95 LEU A O 1
ATOM 761 N N . LEU A 1 96 ? -15.454 6.775 16.368 1.00 92.19 96 LEU A N 1
ATOM 762 C CA . LEU A 1 96 ? -14.558 6.485 15.248 1.00 92.19 96 LEU A CA 1
ATOM 763 C C . LEU A 1 96 ? -15.226 6.822 13.916 1.00 92.19 96 LEU A C 1
ATOM 765 O O . LEU A 1 96 ? -14.655 7.560 13.114 1.00 92.19 96 LEU A O 1
ATOM 769 N N . VAL A 1 97 ? -16.444 6.324 13.687 1.00 93.94 97 VAL A N 1
ATOM 770 C CA . VAL A 1 97 ? -17.183 6.593 12.447 1.00 93.94 97 VAL A CA 1
ATOM 771 C C . VAL A 1 97 ? -17.443 8.090 12.282 1.00 93.94 97 VAL A C 1
ATOM 773 O O . VAL A 1 97 ? -17.222 8.629 11.197 1.00 93.94 97 VAL A O 1
ATOM 776 N N . GLU A 1 98 ? -17.854 8.785 13.344 1.00 94.44 98 GLU A N 1
ATOM 777 C CA . GLU A 1 98 ? -18.132 10.220 13.289 1.00 94.44 98 GLU A CA 1
ATOM 778 C C . GLU A 1 98 ? -16.883 11.053 12.958 1.00 94.44 98 GLU A C 1
ATOM 780 O O . GLU A 1 98 ? -16.927 11.912 12.070 1.00 94.44 98 GLU A O 1
ATOM 785 N N . ILE A 1 99 ? -15.768 10.795 13.648 1.00 92.88 99 ILE A N 1
ATOM 786 C CA . ILE A 1 99 ? -14.508 11.524 13.459 1.00 92.88 99 ILE A CA 1
ATOM 787 C C . ILE A 1 99 ? -13.982 11.304 12.040 1.00 92.88 99 ILE A C 1
ATOM 789 O O . ILE A 1 99 ? -13.667 12.268 11.336 1.00 92.88 99 ILE A O 1
ATOM 793 N N . TYR A 1 100 ? -13.939 10.049 11.586 1.00 93.44 100 TYR A N 1
ATOM 794 C CA . TYR A 1 100 ? -13.428 9.713 10.259 1.00 93.44 100 TYR A CA 1
ATOM 795 C C . TYR A 1 100 ? -14.340 10.201 9.121 1.00 93.44 100 TYR A C 1
ATOM 797 O O . TYR A 1 100 ? -13.849 10.534 8.037 1.00 93.44 100 TYR A O 1
ATOM 805 N N . ALA A 1 101 ? -15.650 10.327 9.358 1.00 94.38 101 ALA A N 1
ATOM 806 C CA . ALA A 1 101 ? -16.580 10.916 8.395 1.00 94.38 101 ALA A CA 1
ATOM 807 C C . ALA A 1 101 ? -16.362 12.429 8.200 1.00 94.38 101 ALA A C 1
ATOM 809 O O . ALA A 1 101 ? -16.595 12.949 7.106 1.00 94.38 101 ALA A O 1
ATOM 810 N N . LYS A 1 102 ? -15.897 13.141 9.236 1.00 94.31 102 LYS A N 1
ATOM 811 C CA . LYS A 1 102 ? -15.769 14.611 9.255 1.00 94.31 102 LYS A CA 1
ATOM 812 C C . LYS A 1 102 ? -14.314 15.104 9.202 1.00 94.31 102 LYS A C 1
ATOM 814 O O . LYS A 1 102 ? -14.030 16.226 9.618 1.00 94.31 102 LYS A O 1
ATOM 819 N N . LEU A 1 103 ? -13.389 14.304 8.661 1.00 94.88 103 LEU A N 1
ATOM 820 C CA . LEU A 1 103 ? -11.975 14.689 8.579 1.00 94.88 103 LEU A CA 1
ATOM 821 C C . LEU A 1 103 ? -11.755 15.937 7.717 1.00 94.88 103 LEU A C 1
ATOM 823 O O . LEU A 1 103 ? -12.135 15.995 6.541 1.00 94.88 103 LEU A O 1
ATOM 827 N N . THR A 1 104 ? -11.029 16.899 8.279 1.00 95.69 104 THR A N 1
ATOM 828 C CA . THR A 1 104 ? -10.501 18.052 7.544 1.00 95.69 104 THR A CA 1
ATOM 829 C C . THR A 1 104 ? -9.431 17.617 6.528 1.00 95.69 104 THR A C 1
ATOM 831 O O . THR A 1 104 ? -8.815 16.556 6.684 1.00 95.69 104 THR A O 1
ATOM 834 N N . PRO A 1 105 ? -9.144 18.425 5.488 1.00 96.12 105 PRO A N 1
ATOM 835 C CA . PRO A 1 105 ? -8.110 18.097 4.503 1.00 96.12 105 PRO A CA 1
ATOM 836 C C . PRO A 1 105 ? -6.735 17.799 5.120 1.00 96.12 105 PRO A C 1
ATOM 838 O O . PRO A 1 105 ? -6.057 16.865 4.696 1.00 96.12 105 PRO A O 1
ATOM 841 N N . TRP A 1 106 ? -6.346 18.547 6.158 1.00 94.50 106 TRP A N 1
ATOM 842 C CA . TRP A 1 106 ? -5.084 18.321 6.863 1.00 94.50 106 TRP A CA 1
ATOM 843 C C . TRP A 1 106 ? -5.073 16.989 7.622 1.00 94.50 106 TRP A C 1
ATOM 845 O O . TRP A 1 106 ? -4.114 16.228 7.511 1.00 94.50 106 TRP A O 1
ATOM 855 N N . GLN A 1 107 ? -6.162 16.650 8.315 1.00 93.88 107 GLN A N 1
ATOM 856 C CA . GLN A 1 107 ? -6.280 15.372 9.024 1.00 93.88 107 GLN A CA 1
ATOM 857 C C . GLN A 1 107 ? -6.235 14.179 8.061 1.00 93.88 107 GLN A C 1
ATOM 859 O O . GLN A 1 107 ? -5.562 13.191 8.342 1.00 93.88 107 GLN A O 1
ATOM 864 N N . LYS A 1 108 ? -6.848 14.286 6.872 1.00 94.31 108 LYS A N 1
ATOM 865 C CA . LYS A 1 108 ? -6.716 13.260 5.819 1.00 94.31 108 LYS A CA 1
ATOM 866 C C . LYS A 1 108 ? -5.259 13.056 5.396 1.00 94.31 108 LYS A C 1
ATOM 868 O O . LYS A 1 108 ? -4.831 11.920 5.208 1.00 94.31 108 LYS A O 1
ATOM 873 N N . ALA A 1 109 ? -4.483 14.135 5.280 1.00 92.88 109 ALA A N 1
ATOM 874 C CA . ALA A 1 109 ? -3.056 14.042 4.980 1.00 92.88 109 ALA A CA 1
ATOM 875 C C . ALA A 1 109 ? -2.260 13.382 6.121 1.00 92.88 109 ALA A C 1
ATOM 877 O O . ALA A 1 109 ? -1.332 12.621 5.845 1.00 92.88 109 ALA A O 1
ATOM 878 N N . GLN A 1 110 ? -2.632 13.623 7.385 1.00 92.00 110 GLN A N 1
ATOM 879 C CA . GLN A 1 110 ? -2.040 12.938 8.539 1.00 92.00 110 GLN A CA 1
ATOM 880 C C . GLN A 1 110 ? -2.320 11.428 8.504 1.00 92.00 110 GLN A C 1
ATOM 882 O O . GLN A 1 110 ? -1.381 10.647 8.628 1.00 92.00 110 GLN A O 1
ATOM 887 N N . VAL A 1 111 ? -3.565 11.013 8.230 1.00 92.31 111 VAL A N 1
ATOM 888 C CA . VAL A 1 111 ? -3.930 9.591 8.057 1.00 92.31 111 VAL A CA 1
ATOM 889 C C . VAL A 1 111 ? -3.150 8.959 6.902 1.00 92.31 111 VAL A C 1
ATOM 891 O O . VAL A 1 111 ? -2.586 7.876 7.038 1.00 92.31 111 VAL A O 1
ATOM 894 N N . ALA A 1 112 ? -3.035 9.653 5.768 1.00 90.44 112 ALA A N 1
ATOM 895 C CA . ALA A 1 112 ? -2.265 9.163 4.625 1.00 90.44 112 ALA A CA 1
ATOM 896 C C . ALA A 1 112 ? -0.768 8.977 4.940 1.00 90.44 112 ALA A C 1
ATOM 898 O O . ALA A 1 112 ? -0.101 8.176 4.287 1.00 90.44 112 ALA A O 1
ATOM 899 N N . ARG A 1 113 ? -0.236 9.703 5.928 1.00 89.00 113 ARG A N 1
ATOM 900 C CA . ARG A 1 113 ? 1.164 9.638 6.372 1.00 89.00 113 ARG A CA 1
ATOM 901 C C . ARG A 1 113 ? 1.339 8.854 7.673 1.00 89.00 113 ARG A C 1
ATOM 903 O O . ARG A 1 113 ? 2.409 8.939 8.274 1.00 89.00 113 ARG A O 1
ATOM 910 N N . HIS A 1 114 ? 0.314 8.115 8.099 1.00 89.56 114 HIS A N 1
ATOM 911 C CA . HIS A 1 114 ? 0.350 7.356 9.340 1.00 89.56 114 HIS A CA 1
ATOM 912 C C . HIS A 1 114 ? 1.550 6.388 9.355 1.00 89.56 114 HIS A C 1
ATOM 914 O O . HIS A 1 114 ? 1.766 5.693 8.357 1.00 89.56 114 HIS A O 1
ATOM 920 N N . PRO A 1 115 ? 2.337 6.320 10.448 1.00 84.94 115 PRO A N 1
ATOM 921 C CA . PRO A 1 115 ? 3.521 5.460 10.517 1.00 84.94 115 PRO A CA 1
ATOM 922 C C . PRO A 1 115 ? 3.227 3.973 10.294 1.00 84.94 115 PRO A C 1
ATOM 924 O O . PRO A 1 115 ? 4.067 3.270 9.742 1.00 84.94 115 PRO A O 1
ATOM 927 N N . GLU A 1 116 ? 2.042 3.521 10.707 1.00 86.56 116 GLU A N 1
ATOM 928 C CA . GLU A 1 116 ? 1.573 2.133 10.572 1.00 86.56 116 GLU A CA 1
ATOM 929 C C . GLU A 1 116 ? 0.669 1.920 9.345 1.00 86.56 116 GLU A C 1
ATOM 931 O O . GLU A 1 116 ? -0.060 0.933 9.268 1.00 86.56 116 GLU A O 1
ATOM 936 N N . ARG A 1 117 ? 0.644 2.864 8.393 1.00 90.12 117 ARG A N 1
ATOM 937 C CA . ARG A 1 117 ? -0.111 2.674 7.151 1.00 90.12 117 ARG A CA 1
ATOM 938 C C . ARG A 1 117 ? 0.487 1.485 6.378 1.00 90.12 117 ARG A C 1
ATOM 940 O O . ARG A 1 117 ? 1.686 1.522 6.115 1.00 90.12 117 ARG A O 1
ATOM 947 N N . PRO A 1 118 ? -0.320 0.490 5.957 1.00 92.56 118 PRO A N 1
ATOM 948 C CA . PRO A 1 118 ? 0.178 -0.632 5.165 1.00 92.56 118 PRO A CA 1
ATOM 949 C C . PRO A 1 118 ? 0.835 -0.166 3.863 1.00 92.56 118 PRO A C 1
ATOM 951 O O . PRO A 1 118 ? 0.274 0.676 3.149 1.00 92.56 118 PRO A O 1
ATOM 954 N N . HIS A 1 119 ? 1.999 -0.734 3.560 1.00 93.19 119 HIS A N 1
ATOM 955 C CA . HIS A 1 119 ? 2.791 -0.451 2.367 1.00 93.19 119 HIS A CA 1
ATOM 956 C C . HIS A 1 119 ? 2.457 -1.421 1.224 1.00 93.19 119 HIS A C 1
ATOM 958 O O . HIS A 1 119 ? 1.650 -2.343 1.361 1.00 93.19 119 HIS A O 1
ATOM 964 N N . CYS A 1 120 ? 3.064 -1.208 0.055 1.00 94.69 120 CYS A N 1
ATOM 965 C CA . CYS A 1 120 ? 2.812 -2.003 -1.148 1.00 94.69 120 CYS A CA 1
ATOM 966 C C . CYS A 1 120 ? 2.987 -3.510 -0.909 1.00 94.69 120 CYS A C 1
ATOM 968 O O . CYS A 1 120 ? 2.104 -4.293 -1.267 1.00 94.69 120 CYS A O 1
ATOM 970 N N . LEU A 1 121 ? 4.077 -3.920 -0.255 1.00 94.88 121 LEU A N 1
ATOM 971 C CA . LEU A 1 121 ? 4.326 -5.327 0.053 1.00 94.88 121 LEU A CA 1
ATOM 972 C C . LEU A 1 121 ? 3.269 -5.935 0.982 1.00 94.88 121 LEU A C 1
ATOM 974 O O . LEU A 1 121 ? 2.961 -7.115 0.827 1.00 94.88 121 LEU A O 1
ATOM 978 N N . ASP A 1 122 ? 2.673 -5.162 1.893 1.00 95.38 122 ASP A N 1
ATOM 979 C CA . ASP A 1 122 ? 1.606 -5.660 2.770 1.00 95.38 122 ASP A CA 1
ATOM 980 C C . ASP A 1 122 ? 0.366 -6.044 1.955 1.00 95.38 122 ASP A C 1
ATOM 982 O O . ASP A 1 122 ? -0.189 -7.130 2.130 1.00 95.38 122 ASP A O 1
ATOM 986 N N . TYR A 1 123 ? -0.023 -5.201 0.992 1.00 96.06 123 TYR A N 1
ATOM 987 C CA . TYR A 1 123 ? -1.126 -5.507 0.080 1.00 96.06 123 TYR A CA 1
ATOM 988 C C . TYR A 1 123 ? -0.802 -6.668 -0.855 1.00 96.06 123 TYR A C 1
ATOM 990 O O . TYR A 1 123 ? -1.661 -7.518 -1.078 1.00 96.06 123 TYR A O 1
ATOM 998 N N . ILE A 1 124 ? 0.420 -6.733 -1.391 1.00 96.31 124 ILE A N 1
ATOM 999 C CA . ILE A 1 124 ? 0.841 -7.848 -2.247 1.00 96.31 124 ILE A CA 1
ATOM 1000 C C . ILE A 1 124 ? 0.755 -9.165 -1.470 1.00 96.31 124 ILE A C 1
ATOM 1002 O O . ILE A 1 124 ? 0.132 -10.106 -1.949 1.00 96.31 124 ILE A O 1
ATOM 1006 N N . ASN A 1 125 ? 1.298 -9.213 -0.252 1.00 95.88 125 ASN A N 1
ATOM 1007 C CA . ASN A 1 125 ? 1.292 -10.416 0.581 1.00 95.88 125 ASN A CA 1
ATOM 1008 C C . ASN A 1 125 ? -0.117 -10.834 1.030 1.00 95.88 125 ASN A C 1
ATOM 1010 O O . ASN A 1 125 ? -0.357 -12.020 1.247 1.00 95.88 125 ASN A O 1
ATOM 1014 N N . ALA A 1 126 ? -1.036 -9.879 1.201 1.00 96.75 126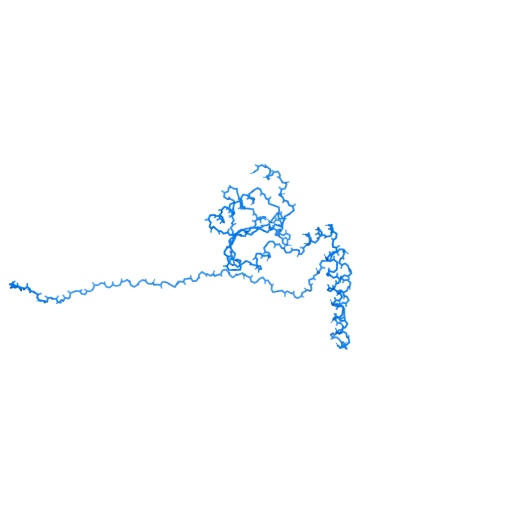 ALA A N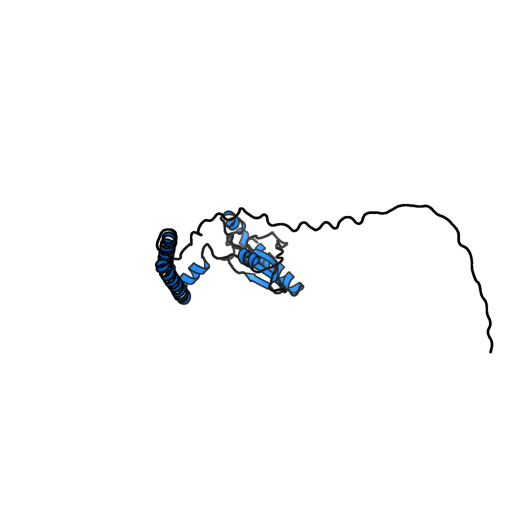 1
ATOM 1015 C CA . ALA A 1 126 ? -2.400 -10.153 1.647 1.00 96.75 126 ALA A CA 1
ATOM 1016 C C . ALA A 1 126 ? -3.371 -10.494 0.505 1.00 96.75 126 ALA A C 1
ATOM 1018 O O . ALA A 1 126 ? -4.350 -11.203 0.737 1.00 96.75 126 ALA A O 1
ATOM 1019 N N . LEU A 1 127 ? -3.153 -9.955 -0.701 1.00 96.81 127 LEU A N 1
ATOM 1020 C CA . LEU A 1 127 ? -4.142 -9.983 -1.786 1.00 96.81 127 LEU A CA 1
ATOM 1021 C C . LEU A 1 127 ? -3.691 -10.744 -3.037 1.00 96.81 127 LEU A C 1
ATOM 1023 O O . LEU A 1 127 ? -4.553 -11.097 -3.843 1.00 96.81 127 LEU A O 1
ATOM 1027 N N . ILE A 1 128 ? -2.386 -10.943 -3.245 1.00 97.62 128 ILE A N 1
ATOM 1028 C CA . ILE A 1 128 ? -1.835 -11.483 -4.492 1.00 97.62 128 ILE A CA 1
ATOM 1029 C C . ILE A 1 128 ? -1.231 -12.864 -4.246 1.00 97.62 128 ILE A C 1
ATOM 1031 O O . ILE A 1 128 ? -0.219 -13.012 -3.562 1.00 97.62 128 ILE A O 1
ATOM 1035 N N . ASP A 1 129 ? -1.820 -13.872 -4.878 1.00 97.44 129 ASP A N 1
ATOM 1036 C CA . ASP A 1 129 ? -1.336 -15.247 -4.827 1.00 97.44 129 ASP A CA 1
ATOM 1037 C C . ASP A 1 129 ? -0.194 -15.467 -5.834 1.00 97.44 129 ASP A C 1
ATOM 1039 O O . ASP A 1 129 ? -0.157 -14.848 -6.903 1.00 97.44 129 ASP A O 1
ATOM 1043 N N . ASP A 1 130 ? 0.735 -16.373 -5.510 1.00 95.88 130 ASP A N 1
ATOM 1044 C CA . ASP A 1 130 ? 1.863 -16.780 -6.368 1.00 95.88 130 ASP A CA 1
ATOM 1045 C C . ASP A 1 130 ? 2.687 -15.606 -6.942 1.00 95.88 130 ASP A C 1
ATOM 1047 O O . ASP A 1 130 ? 3.205 -15.660 -8.064 1.00 95.88 130 ASP A O 1
ATOM 1051 N N . PHE A 1 131 ? 2.820 -14.525 -6.166 1.00 97.88 131 PHE A N 1
ATOM 1052 C CA . PHE A 1 131 ? 3.544 -13.333 -6.593 1.00 97.88 131 PHE A CA 1
ATOM 1053 C C . PHE A 1 131 ? 5.020 -13.637 -6.889 1.00 97.88 131 PHE A C 1
ATOM 1055 O O . PHE A 1 131 ? 5.782 -14.085 -6.030 1.00 97.88 131 PHE A O 1
ATOM 1062 N N . THR A 1 132 ? 5.436 -13.343 -8.118 1.00 97.62 132 THR A N 1
ATOM 1063 C CA . THR A 1 132 ? 6.808 -13.491 -8.598 1.00 97.62 132 THR A CA 1
ATOM 1064 C C . THR A 1 132 ? 7.391 -12.109 -8.900 1.00 97.62 132 THR A C 1
ATOM 1066 O O . THR A 1 132 ? 7.030 -11.511 -9.921 1.00 97.62 132 THR A O 1
ATOM 1069 N N . PRO A 1 133 ? 8.297 -11.585 -8.050 1.00 96.88 133 PRO A N 1
ATOM 1070 C CA . PRO A 1 133 ? 8.900 -10.276 -8.261 1.00 96.88 133 PRO A CA 1
ATOM 1071 C C . PRO A 1 133 ? 9.819 -10.276 -9.488 1.00 96.88 133 PRO A C 1
ATOM 1073 O O . PRO A 1 133 ? 10.577 -11.217 -9.729 1.00 96.88 133 PRO A O 1
ATOM 1076 N N . LEU A 1 134 ? 9.775 -9.185 -10.249 1.00 97.06 134 LEU A N 1
ATOM 1077 C CA . LEU A 1 134 ? 10.575 -8.955 -11.446 1.00 97.06 134 LEU A CA 1
ATOM 1078 C C . LEU A 1 134 ? 11.456 -7.717 -11.249 1.00 97.06 134 LEU A C 1
ATOM 1080 O O . LEU A 1 134 ? 10.960 -6.609 -11.055 1.00 97.06 134 LEU A O 1
ATOM 1084 N N . ALA A 1 135 ? 12.769 -7.907 -11.358 1.00 95.75 135 ALA A N 1
ATOM 1085 C CA . ALA A 1 135 ? 13.777 -6.876 -11.115 1.00 95.75 135 ALA A CA 1
ATOM 1086 C C . ALA A 1 135 ? 14.404 -6.329 -12.411 1.00 95.75 135 ALA A C 1
ATOM 1088 O O . ALA A 1 135 ? 14.359 -6.967 -13.467 1.00 95.75 135 ALA A O 1
ATOM 1089 N N . GLY A 1 136 ? 15.008 -5.149 -12.301 1.00 94.19 136 GLY A N 1
ATOM 1090 C CA . GLY A 1 136 ? 15.837 -4.462 -13.283 1.00 94.19 136 GLY A CA 1
ATOM 1091 C C . GLY A 1 136 ? 15.051 -3.651 -14.308 1.00 94.19 136 GLY A C 1
ATOM 1092 O O . GLY A 1 136 ? 13.955 -4.037 -14.724 1.00 94.19 136 GLY A O 1
ATOM 1093 N N . ASP A 1 137 ? 15.644 -2.557 -14.779 1.00 94.69 137 ASP A N 1
ATOM 1094 C CA . ASP A 1 137 ? 15.169 -1.781 -15.932 1.00 94.69 137 ASP A CA 1
ATOM 1095 C C . ASP A 1 137 ? 15.763 -2.256 -17.276 1.00 94.69 137 ASP A C 1
ATOM 1097 O O . ASP A 1 137 ? 15.244 -1.907 -18.331 1.00 94.69 137 ASP A O 1
ATOM 1101 N N . ARG A 1 138 ? 16.788 -3.125 -17.236 1.00 92.62 138 ARG A N 1
ATOM 1102 C CA . ARG A 1 138 ? 17.614 -3.580 -18.381 1.00 92.62 138 ARG A CA 1
ATOM 1103 C C . ARG A 1 138 ? 18.467 -2.490 -19.036 1.00 92.62 138 ARG A C 1
ATOM 1105 O O . ARG A 1 138 ? 18.968 -2.708 -20.137 1.00 92.62 138 ARG A O 1
ATOM 1112 N N . TYR A 1 139 ? 18.648 -1.358 -18.371 1.00 90.44 139 TYR A N 1
ATOM 1113 C CA . TYR A 1 139 ? 19.451 -0.252 -18.871 1.00 90.44 139 TYR A CA 1
ATOM 1114 C C . TYR A 1 139 ? 20.532 0.141 -17.867 1.00 90.44 139 TYR A C 1
ATOM 1116 O O . TYR A 1 139 ? 21.715 0.058 -18.183 1.00 90.44 139 TYR A O 1
ATOM 1124 N N . PHE A 1 140 ? 20.135 0.506 -16.648 1.00 90.75 140 PHE A N 1
ATOM 1125 C CA . PHE A 1 140 ? 21.044 0.982 -15.614 1.00 90.75 140 PHE A CA 1
ATOM 1126 C C . PHE A 1 140 ? 21.107 0.042 -14.408 1.00 90.75 140 PHE A C 1
ATOM 1128 O O . PHE A 1 140 ? 22.192 -0.353 -13.982 1.00 90.75 140 PHE A O 1
ATOM 1135 N N . GLY A 1 141 ? 19.960 -0.337 -13.845 1.00 92.38 141 GLY A N 1
ATOM 1136 C CA . GLY A 1 141 ? 19.940 -1.030 -12.564 1.00 92.38 141 GLY A CA 1
ATOM 1137 C C . GLY A 1 141 ? 18.556 -1.432 -12.077 1.00 92.38 141 GLY A C 1
ATOM 1138 O O . GLY A 1 141 ? 17.546 -1.307 -12.770 1.00 92.38 141 GLY A O 1
ATOM 1139 N N . GLU A 1 142 ? 18.534 -1.975 -10.865 1.00 94.69 142 GLU A N 1
ATOM 1140 C CA . GLU A 1 142 ? 17.309 -2.276 -10.133 1.00 94.69 142 GLU A CA 1
ATOM 1141 C C . GLU A 1 142 ? 17.054 -1.181 -9.101 1.00 94.69 142 GLU A C 1
ATOM 1143 O O . GLU A 1 142 ? 17.897 -0.938 -8.239 1.00 94.69 142 GLU A O 1
ATOM 1148 N N . ASP A 1 143 ? 15.872 -0.572 -9.167 1.00 94.69 143 ASP A N 1
ATOM 1149 C CA . ASP A 1 143 ? 15.387 0.336 -8.133 1.00 94.69 143 ASP A CA 1
ATOM 1150 C C . ASP A 1 143 ? 14.493 -0.430 -7.158 1.00 94.69 143 ASP A C 1
ATOM 1152 O O . ASP A 1 143 ? 13.445 -0.964 -7.536 1.00 94.69 143 ASP A O 1
ATOM 1156 N N . ALA A 1 144 ? 14.911 -0.477 -5.895 1.00 94.69 144 ALA A N 1
ATOM 1157 C CA . ALA A 1 144 ? 14.150 -1.122 -4.838 1.00 94.69 144 ALA A CA 1
ATOM 1158 C C . ALA A 1 144 ? 12.894 -0.325 -4.449 1.00 94.69 144 ALA A C 1
ATOM 1160 O O . ALA A 1 144 ? 11.958 -0.926 -3.924 1.00 94.69 144 ALA A O 1
ATOM 1161 N N . ALA A 1 145 ? 12.832 0.986 -4.709 1.00 94.94 145 ALA A N 1
ATOM 1162 C CA . ALA A 1 145 ? 11.662 1.812 -4.399 1.00 94.94 145 ALA A CA 1
ATOM 1163 C C . ALA A 1 145 ? 10.424 1.416 -5.221 1.00 94.94 145 ALA A C 1
ATOM 1165 O O . ALA A 1 145 ? 9.297 1.650 -4.787 1.00 94.94 145 ALA A O 1
ATOM 1166 N N . ILE A 1 146 ? 10.615 0.793 -6.391 1.00 96.81 146 ILE A N 1
ATOM 1167 C CA . ILE A 1 146 ? 9.540 0.233 -7.215 1.00 96.81 146 ILE A CA 1
ATOM 1168 C C . ILE A 1 146 ? 9.569 -1.287 -7.113 1.00 96.81 146 ILE A C 1
ATOM 1170 O O . ILE A 1 146 ? 10.469 -1.948 -7.629 1.00 96.81 146 ILE A O 1
ATOM 1174 N N . VAL A 1 147 ? 8.537 -1.867 -6.515 1.00 97.25 147 VAL A N 1
ATOM 1175 C CA . VAL A 1 147 ? 8.303 -3.312 -6.519 1.00 97.25 147 VAL A CA 1
ATOM 1176 C C . VAL A 1 147 ? 7.326 -3.637 -7.638 1.00 97.25 147 VAL A C 1
ATOM 1178 O O . VAL A 1 147 ? 6.348 -2.929 -7.853 1.00 97.25 147 VAL A O 1
ATOM 1181 N N . GLY A 1 148 ? 7.571 -4.716 -8.373 1.00 97.44 148 GLY A N 1
ATOM 1182 C CA . GLY A 1 148 ? 6.609 -5.182 -9.357 1.00 97.44 148 GLY A CA 1
ATOM 1183 C C . GLY A 1 148 ? 6.865 -6.610 -9.793 1.00 97.44 148 GLY A C 1
ATOM 1184 O O . GLY A 1 148 ? 7.962 -7.137 -9.610 1.00 97.44 148 GLY A O 1
ATOM 1185 N N . GLY A 1 149 ? 5.837 -7.251 -10.330 1.00 97.88 149 GLY A N 1
ATOM 1186 C CA . GLY A 1 149 ? 5.866 -8.669 -10.648 1.00 97.88 149 GLY A CA 1
ATOM 1187 C C . GLY A 1 149 ? 4.520 -9.197 -11.115 1.00 97.88 149 GLY A C 1
ATOM 1188 O O . GLY A 1 149 ? 3.511 -8.494 -11.094 1.00 97.88 149 GLY A O 1
ATOM 1189 N N . VAL A 1 150 ? 4.514 -10.455 -11.537 1.00 98.19 150 VAL A N 1
ATOM 1190 C CA . VAL A 1 150 ? 3.289 -11.163 -11.925 1.00 98.19 150 VAL A CA 1
ATOM 1191 C C . VAL A 1 150 ? 2.753 -11.965 -10.752 1.00 98.19 150 VAL A C 1
ATOM 1193 O O . VAL A 1 150 ? 3.523 -12.525 -9.979 1.00 98.19 150 VAL A O 1
ATOM 1196 N N . GLY A 1 151 ? 1.435 -12.037 -10.633 1.00 97.88 151 GLY A N 1
ATOM 1197 C CA . GLY A 1 151 ? 0.758 -12.856 -9.634 1.00 97.88 151 GLY A CA 1
ATOM 1198 C C . GLY A 1 151 ? -0.686 -13.118 -10.030 1.00 97.88 151 GLY A C 1
ATOM 1199 O O . GLY A 1 151 ? -1.101 -12.811 -11.151 1.00 97.88 151 GLY A O 1
ATOM 1200 N N . THR A 1 152 ? -1.457 -13.673 -9.107 1.00 98.25 152 THR A N 1
ATOM 1201 C CA . THR A 1 152 ? -2.871 -13.982 -9.307 1.00 98.25 152 THR A CA 1
ATOM 1202 C C . THR A 1 152 ? -3.714 -13.175 -8.332 1.00 98.25 152 THR A C 1
ATOM 1204 O O . THR A 1 152 ? -3.499 -13.215 -7.127 1.00 98.25 152 THR A O 1
ATOM 1207 N N . PHE A 1 153 ? -4.699 -12.446 -8.849 1.00 97.81 153 PHE A N 1
ATOM 1208 C CA . PHE A 1 153 ? -5.683 -11.729 -8.048 1.00 97.81 153 PHE A CA 1
ATOM 1209 C C . PHE A 1 153 ? -7.073 -12.270 -8.368 1.00 97.81 153 PHE A C 1
ATOM 1211 O O . PHE A 1 153 ? -7.533 -12.181 -9.509 1.00 97.81 153 PHE A O 1
ATOM 1218 N N . ARG A 1 154 ? -7.745 -12.858 -7.368 1.00 95.88 154 ARG A N 1
ATOM 1219 C CA . ARG A 1 154 ? -9.099 -13.437 -7.503 1.00 95.88 154 ARG A CA 1
ATOM 1220 C C . ARG A 1 154 ? -9.230 -14.395 -8.702 1.00 95.88 154 ARG A C 1
ATOM 1222 O O . ARG A 1 154 ? -10.191 -14.328 -9.464 1.00 95.88 154 ARG A O 1
ATOM 1229 N N . GLY A 1 155 ? -8.234 -15.263 -8.888 1.00 95.81 155 GLY A N 1
ATOM 1230 C CA . GLY A 1 155 ? -8.201 -16.254 -9.971 1.00 95.81 155 GLY A CA 1
ATOM 1231 C C . GLY A 1 155 ? -7.796 -15.719 -11.350 1.00 95.81 155 GLY A C 1
ATOM 1232 O O . GLY A 1 155 ? -7.805 -16.482 -12.313 1.00 95.81 155 GLY A O 1
ATOM 1233 N N . ARG A 1 156 ? -7.421 -14.438 -11.474 1.00 97.38 156 ARG A N 1
ATOM 1234 C CA . ARG A 1 156 ? -6.931 -13.838 -12.724 1.00 97.38 156 ARG A CA 1
ATOM 1235 C C . ARG A 1 156 ? -5.456 -13.466 -12.605 1.00 97.38 156 ARG A C 1
ATOM 1237 O O . ARG A 1 156 ? -5.070 -12.809 -11.643 1.00 97.38 156 ARG A O 1
ATOM 1244 N N . SER A 1 157 ? -4.644 -13.839 -13.594 1.00 98.06 157 SER A N 1
ATOM 1245 C CA . SER A 1 157 ? -3.248 -13.396 -13.670 1.00 98.06 157 SER A CA 1
ATOM 1246 C C . SER A 1 157 ? -3.174 -11.892 -13.917 1.00 98.06 157 SER A C 1
ATOM 1248 O O . SER A 1 157 ? -3.859 -11.375 -14.800 1.00 98.06 157 SER A O 1
ATOM 1250 N N . VAL A 1 158 ? -2.347 -11.201 -13.138 1.00 98.38 158 VAL A N 1
ATOM 1251 C CA . VAL A 1 158 ? -2.183 -9.744 -13.157 1.00 98.38 158 VAL A CA 1
ATOM 1252 C C . VAL A 1 158 ? -0.707 -9.367 -13.061 1.00 98.38 158 VAL A C 1
ATOM 1254 O O . VAL A 1 158 ? 0.098 -10.093 -12.476 1.00 98.38 158 VAL A O 1
ATOM 1257 N N . MET A 1 159 ? -0.357 -8.213 -13.623 1.00 98.50 159 MET A N 1
ATOM 1258 C CA . MET A 1 159 ? 0.893 -7.516 -13.332 1.00 98.50 159 MET A CA 1
ATOM 1259 C C . MET A 1 159 ? 0.632 -6.528 -12.195 1.00 98.50 159 MET A C 1
ATOM 1261 O O . MET A 1 159 ? -0.258 -5.687 -12.301 1.00 98.50 159 MET A O 1
ATOM 1265 N N . VAL A 1 160 ? 1.403 -6.607 -11.118 1.00 98.31 160 VAL A N 1
ATOM 1266 C CA . VAL A 1 160 ? 1.323 -5.676 -9.988 1.00 98.31 160 VAL A CA 1
ATOM 1267 C C . VAL A 1 160 ? 2.581 -4.824 -9.974 1.00 98.31 160 VAL A C 1
ATOM 1269 O O . VAL A 1 160 ? 3.680 -5.346 -10.152 1.00 98.31 160 VAL A O 1
ATOM 1272 N N . ILE A 1 161 ? 2.427 -3.517 -9.788 1.00 98.19 161 ILE A N 1
ATOM 1273 C CA . ILE A 1 161 ? 3.526 -2.553 -9.683 1.00 98.19 161 ILE A CA 1
ATOM 1274 C C . ILE A 1 161 ? 3.192 -1.603 -8.533 1.00 98.19 161 ILE A C 1
ATOM 1276 O O . ILE A 1 161 ? 2.049 -1.185 -8.398 1.00 98.19 161 ILE A O 1
ATOM 1280 N N . GLY A 1 162 ? 4.153 -1.215 -7.709 1.00 97.31 162 GLY A N 1
ATOM 1281 C CA . GLY A 1 162 ? 3.896 -0.227 -6.674 1.00 97.31 162 GLY A CA 1
ATOM 1282 C C . GLY A 1 162 ? 5.144 0.303 -6.001 1.00 97.31 162 GLY A C 1
ATOM 1283 O O . GLY A 1 162 ? 6.241 -0.230 -6.168 1.00 97.31 162 GLY A O 1
ATOM 1284 N N . ASN A 1 163 ? 4.954 1.372 -5.241 1.00 96.88 163 ASN A N 1
ATOM 1285 C CA . ASN A 1 163 ? 6.011 1.998 -4.462 1.00 96.88 163 ASN A CA 1
ATOM 1286 C C . ASN A 1 163 ? 6.153 1.289 -3.117 1.00 96.88 163 ASN A C 1
ATOM 1288 O O . ASN A 1 163 ? 5.178 1.174 -2.379 1.00 96.88 163 ASN A O 1
ATOM 1292 N N . GLU A 1 164 ? 7.357 0.838 -2.784 1.00 95.56 164 GLU A N 1
ATOM 1293 C CA . GLU A 1 164 ? 7.645 0.282 -1.466 1.00 95.56 164 GLU A CA 1
ATOM 1294 C C . GLU A 1 164 ? 8.452 1.288 -0.657 1.00 95.56 164 GLU A C 1
ATOM 1296 O O . GLU A 1 164 ? 9.462 1.793 -1.138 1.00 95.56 164 GLU A O 1
ATOM 1301 N N . LYS A 1 165 ? 8.001 1.587 0.562 1.00 90.69 165 LYS A N 1
ATOM 1302 C CA . LYS A 1 165 ? 8.632 2.579 1.434 1.00 90.69 165 LYS A CA 1
ATOM 1303 C C . LYS A 1 165 ? 9.558 1.949 2.464 1.00 90.69 165 LYS A C 1
ATOM 1305 O O . LYS A 1 165 ? 10.524 2.600 2.850 1.00 90.69 165 LYS A O 1
ATOM 1310 N N . GLY A 1 166 ? 9.283 0.720 2.892 1.00 89.25 166 GLY A N 1
ATOM 1311 C CA . GLY A 1 166 ? 9.934 0.066 4.020 1.00 89.25 166 GLY A CA 1
ATOM 1312 C C . GLY A 1 166 ? 9.277 0.394 5.366 1.00 89.25 166 GLY A C 1
ATOM 1313 O O . GLY A 1 166 ? 8.898 1.538 5.649 1.00 89.25 166 GLY A O 1
ATOM 1314 N N . SER A 1 167 ? 9.181 -0.622 6.222 1.00 86.50 167 SER A N 1
ATOM 1315 C CA . SER A 1 167 ? 8.570 -0.549 7.554 1.00 86.50 167 SER A CA 1
ATOM 1316 C C . SER A 1 167 ? 9.581 -0.202 8.655 1.00 86.50 167 SER A C 1
ATOM 1318 O O . SER A 1 167 ? 9.282 0.597 9.542 1.00 86.50 167 SER A O 1
ATOM 1320 N N . ASP A 1 168 ? 10.799 -0.736 8.574 1.00 88.06 168 ASP A N 1
ATOM 1321 C CA . ASP A 1 168 ? 11.907 -0.480 9.498 1.00 88.06 168 ASP A CA 1
ATOM 1322 C C . ASP A 1 168 ? 12.961 0.471 8.899 1.00 88.06 168 ASP A C 1
ATOM 1324 O O . ASP A 1 168 ? 12.978 0.756 7.703 1.00 88.06 168 ASP A O 1
ATOM 1328 N N . THR A 1 169 ? 13.874 0.985 9.725 1.00 87.38 169 THR A N 1
ATOM 1329 C CA . THR A 1 169 ? 14.903 1.937 9.271 1.00 87.38 169 THR A CA 1
ATOM 1330 C C . THR A 1 169 ? 15.786 1.367 8.159 1.00 87.38 169 THR A C 1
ATOM 1332 O O . THR A 1 169 ? 16.114 2.092 7.220 1.00 87.38 169 THR A O 1
ATOM 1335 N N . GLN A 1 170 ? 16.161 0.084 8.224 1.00 91.62 170 GLN A N 1
ATOM 1336 C CA . GLN A 1 170 ? 17.033 -0.508 7.209 1.00 91.62 170 GLN A CA 1
ATOM 1337 C C . GLN A 1 170 ? 16.285 -0.701 5.890 1.00 91.62 170 GLN A C 1
ATOM 1339 O O . GLN A 1 170 ? 16.821 -0.350 4.835 1.00 91.62 170 GLN A O 1
ATOM 1344 N N . SER A 1 171 ? 15.041 -1.197 5.927 1.00 91.25 171 SER A N 1
ATOM 1345 C CA . SER A 1 171 ? 14.233 -1.293 4.705 1.00 91.25 171 SER A CA 1
ATOM 1346 C C . SER A 1 171 ? 13.919 0.081 4.117 1.00 91.25 171 SER A C 1
ATOM 1348 O O . SER A 1 171 ? 14.018 0.235 2.905 1.00 91.25 171 SER A O 1
ATOM 1350 N N . ARG A 1 172 ? 13.655 1.108 4.931 1.00 90.00 172 ARG A N 1
ATOM 1351 C CA . ARG A 1 172 ? 13.434 2.478 4.435 1.00 90.00 172 ARG A CA 1
ATOM 1352 C C . ARG A 1 172 ? 14.621 3.039 3.676 1.00 90.00 172 ARG A C 1
ATOM 1354 O O . ARG A 1 172 ? 14.439 3.608 2.603 1.00 90.00 172 ARG A O 1
ATOM 1361 N N . ILE A 1 173 ? 15.829 2.835 4.193 1.00 92.19 173 ILE A N 1
ATOM 1362 C CA . ILE A 1 173 ? 17.058 3.234 3.499 1.00 92.19 173 ILE A CA 1
ATOM 1363 C C . ILE A 1 173 ? 17.199 2.449 2.190 1.00 92.19 173 ILE A C 1
ATOM 1365 O O . ILE A 1 173 ? 17.442 3.043 1.143 1.00 92.19 173 ILE A O 1
ATOM 1369 N N . LYS A 1 174 ? 16.991 1.127 2.224 1.00 91.88 174 LYS A N 1
ATOM 1370 C CA . LYS A 1 174 ? 17.071 0.267 1.034 1.00 91.88 174 LYS A CA 1
ATOM 1371 C C . LYS A 1 174 ? 16.088 0.692 -0.060 1.00 91.88 174 LYS A C 1
ATOM 1373 O O . LYS A 1 174 ? 16.445 0.688 -1.231 1.00 91.88 174 LYS A O 1
ATOM 1378 N N . HIS A 1 175 ? 14.861 1.021 0.323 1.00 92.12 175 HIS A N 1
ATOM 1379 C CA . HIS A 1 175 ? 13.778 1.393 -0.580 1.00 92.12 175 HIS A CA 1
ATOM 1380 C C . HIS A 1 175 ? 13.726 2.901 -0.871 1.00 92.12 175 HIS A C 1
ATOM 1382 O O . HIS A 1 175 ? 12.748 3.382 -1.437 1.00 92.12 175 HIS A O 1
ATOM 1388 N N . ASN A 1 176 ? 14.751 3.660 -0.470 1.00 90.62 176 ASN A N 1
ATOM 1389 C CA . ASN A 1 176 ? 14.826 5.109 -0.647 1.00 90.62 176 ASN A CA 1
ATOM 1390 C C . ASN A 1 176 ? 13.554 5.845 -0.176 1.00 90.62 176 ASN A C 1
ATOM 1392 O O . ASN A 1 176 ? 13.083 6.790 -0.806 1.00 90.62 176 ASN A O 1
ATOM 1396 N N . PHE A 1 177 ? 12.946 5.366 0.914 1.00 89.06 177 PHE A N 1
ATOM 1397 C CA . PHE A 1 177 ? 11.680 5.867 1.457 1.00 89.06 177 PHE A CA 1
ATOM 1398 C C . PHE A 1 177 ? 10.523 5.900 0.434 1.00 89.06 177 PHE A C 1
ATOM 1400 O O . PHE A 1 177 ? 9.615 6.728 0.553 1.00 89.06 177 PHE A O 1
ATOM 1407 N N . GLY A 1 178 ? 10.545 5.011 -0.564 1.00 89.00 178 GLY A N 1
ATOM 1408 C CA . GLY A 1 178 ? 9.551 4.938 -1.638 1.00 89.00 178 GLY A CA 1
ATOM 1409 C C . GLY A 1 178 ? 9.734 5.987 -2.735 1.00 89.00 178 GLY A C 1
ATOM 1410 O O . GLY A 1 178 ? 8.862 6.132 -3.597 1.00 89.00 178 GLY A O 1
ATOM 1411 N N . MET A 1 179 ? 10.843 6.730 -2.722 1.00 92.81 179 MET A N 1
ATOM 1412 C CA . MET A 1 179 ? 11.184 7.699 -3.759 1.00 92.81 179 MET A CA 1
ATOM 1413 C C . MET A 1 179 ? 11.959 7.006 -4.879 1.00 92.81 179 MET A C 1
ATOM 1415 O O . MET A 1 179 ? 13.111 6.611 -4.704 1.00 92.81 179 MET A O 1
ATOM 1419 N N . ALA A 1 180 ? 11.314 6.855 -6.033 1.00 92.94 180 ALA A N 1
ATOM 1420 C CA . ALA A 1 180 ? 11.913 6.195 -7.186 1.00 92.94 180 ALA A CA 1
ATOM 1421 C C . ALA A 1 180 ? 12.920 7.102 -7.910 1.00 92.94 180 ALA A C 1
ATOM 1423 O O . ALA A 1 180 ? 12.686 8.305 -8.074 1.00 92.94 180 ALA A O 1
ATOM 1424 N N . ASN A 1 181 ? 14.006 6.490 -8.372 1.00 93.56 181 ASN A N 1
ATOM 1425 C CA . ASN A 1 181 ? 14.967 7.044 -9.322 1.00 93.56 181 ASN A CA 1
ATOM 1426 C C . ASN A 1 181 ? 14.474 6.833 -10.775 1.00 93.56 181 ASN A C 1
ATOM 1428 O O . ASN A 1 181 ? 13.516 6.080 -10.998 1.00 93.56 181 ASN A O 1
ATOM 1432 N N . PRO A 1 182 ? 15.115 7.439 -11.798 1.00 94.12 182 PRO A N 1
ATOM 1433 C CA . PRO A 1 182 ? 14.735 7.250 -13.203 1.00 94.12 182 PRO A CA 1
ATOM 1434 C C . PRO A 1 182 ? 14.689 5.776 -13.640 1.00 94.12 182 PRO A C 1
ATOM 1436 O O . PRO A 1 182 ? 13.766 5.362 -14.347 1.00 94.12 182 PRO A O 1
ATOM 1439 N N . GLU A 1 183 ? 15.631 4.950 -13.173 1.00 94.31 183 GLU A N 1
ATOM 1440 C CA . GLU A 1 183 ? 15.635 3.499 -13.403 1.00 94.31 183 GLU A CA 1
ATOM 1441 C C . GLU A 1 183 ? 14.373 2.793 -12.872 1.00 94.31 183 GLU A C 1
ATOM 1443 O O . GLU A 1 183 ? 13.867 1.874 -13.517 1.00 94.31 183 GLU A O 1
ATOM 1448 N N . GLY A 1 184 ? 13.796 3.249 -11.756 1.00 95.25 184 GLY A N 1
ATOM 1449 C CA . GLY A 1 184 ? 12.551 2.704 -11.213 1.00 95.25 184 GLY A CA 1
ATOM 1450 C C . GLY A 1 184 ? 11.357 2.955 -12.130 1.00 95.25 184 GLY A C 1
ATOM 1451 O O . GLY A 1 184 ? 10.553 2.051 -12.374 1.00 95.25 184 GLY A O 1
ATOM 1452 N N . TYR A 1 185 ? 11.276 4.147 -12.725 1.00 95.38 185 TYR A N 1
ATOM 1453 C CA . TYR A 1 185 ? 10.245 4.457 -13.718 1.00 95.38 185 TYR A CA 1
ATOM 1454 C C . TYR A 1 185 ? 10.447 3.671 -15.018 1.00 95.38 185 TYR A C 1
ATOM 1456 O O . TYR A 1 185 ? 9.482 3.121 -15.551 1.00 95.38 185 TYR A O 1
ATOM 1464 N N . ARG A 1 186 ? 11.691 3.516 -15.497 1.00 96.44 186 ARG A N 1
ATOM 1465 C CA . ARG A 1 186 ? 11.996 2.655 -16.658 1.00 96.44 186 ARG A CA 1
ATOM 1466 C C . ARG A 1 186 ? 11.611 1.197 -16.408 1.00 96.44 186 ARG A C 1
ATOM 1468 O O . ARG A 1 186 ? 11.021 0.552 -17.276 1.00 96.44 186 ARG A O 1
ATOM 1475 N N . LYS A 1 187 ? 11.869 0.682 -15.202 1.00 97.12 187 LYS A N 1
ATOM 1476 C CA . LYS A 1 187 ? 11.390 -0.634 -14.764 1.00 97.12 187 LYS A CA 1
ATOM 1477 C C . LYS A 1 187 ? 9.864 -0.719 -14.814 1.00 97.12 187 LYS A C 1
ATOM 1479 O O . LYS A 1 187 ? 9.346 -1.699 -15.345 1.00 97.12 187 LYS A O 1
ATOM 1484 N N . ALA A 1 188 ? 9.145 0.278 -14.296 1.00 97.31 188 ALA A N 1
ATOM 1485 C CA . ALA A 1 188 ? 7.684 0.291 -14.334 1.00 97.31 188 ALA A CA 1
ATOM 1486 C C . ALA A 1 188 ? 7.152 0.239 -15.778 1.00 97.31 188 ALA A C 1
ATOM 1488 O O . ALA A 1 188 ? 6.312 -0.609 -16.078 1.00 97.31 188 ALA A O 1
ATOM 1489 N N . VAL A 1 189 ? 7.706 1.050 -16.688 1.00 97.38 189 VAL A N 1
ATOM 1490 C CA . VAL A 1 189 ? 7.364 1.026 -18.124 1.00 97.38 189 VAL A CA 1
ATOM 1491 C C . VAL A 1 189 ? 7.610 -0.360 -18.721 1.00 97.38 189 VAL A C 1
ATOM 1493 O O . VAL A 1 189 ? 6.710 -0.942 -19.322 1.00 97.38 189 VAL A O 1
ATOM 1496 N N . ARG A 1 190 ? 8.781 -0.956 -18.471 1.00 97.56 190 ARG A N 1
ATOM 1497 C CA . ARG A 1 190 ? 9.115 -2.312 -18.935 1.00 97.56 190 ARG A CA 1
ATOM 1498 C C . ARG A 1 190 ? 8.102 -3.362 -18.464 1.00 97.56 190 ARG A C 1
ATOM 1500 O O . ARG A 1 190 ? 7.797 -4.302 -19.201 1.00 97.56 190 ARG A O 1
ATOM 1507 N N . LEU A 1 191 ? 7.633 -3.261 -17.220 1.00 97.81 191 LEU A N 1
ATOM 1508 C CA . LEU A 1 191 ? 6.632 -4.176 -16.668 1.00 97.81 191 LEU A CA 1
ATOM 1509 C C . LEU A 1 191 ? 5.252 -3.952 -17.296 1.00 97.81 191 LEU A C 1
ATOM 1511 O O . LEU A 1 191 ? 4.575 -4.930 -17.603 1.00 97.81 191 LEU A O 1
ATOM 1515 N N . MET A 1 192 ? 4.863 -2.703 -17.552 1.00 98.00 192 MET A N 1
ATOM 1516 C CA . MET A 1 192 ? 3.616 -2.384 -18.254 1.00 98.00 192 MET A CA 1
ATOM 1517 C C . MET A 1 192 ? 3.628 -2.898 -19.699 1.00 98.00 192 MET A C 1
ATOM 1519 O O . MET A 1 192 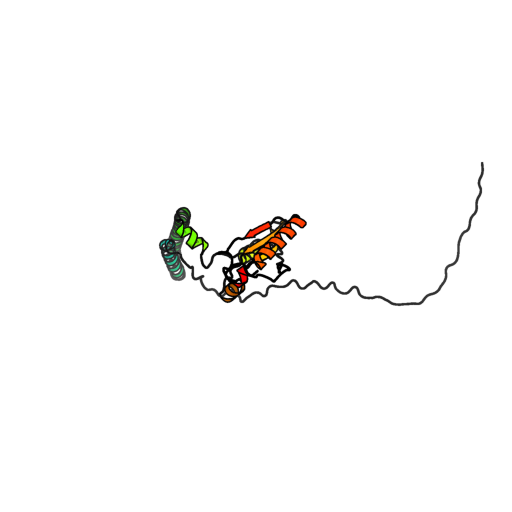? 2.677 -3.549 -20.117 1.00 98.00 192 MET A O 1
ATOM 1523 N N . GLU A 1 193 ? 4.726 -2.716 -20.436 1.00 97.81 193 GLU A N 1
ATOM 1524 C CA . GLU A 1 193 ? 4.884 -3.280 -21.786 1.00 97.81 193 GLU A CA 1
ATOM 1525 C C . GLU A 1 193 ? 4.838 -4.812 -21.791 1.00 97.81 193 GLU A C 1
ATOM 1527 O O . GLU A 1 193 ? 4.343 -5.436 -22.728 1.00 97.81 193 GLU A O 1
ATOM 1532 N N . MET A 1 194 ? 5.391 -5.448 -20.756 1.00 97.81 194 MET A N 1
ATOM 1533 C CA . MET A 1 194 ? 5.298 -6.896 -20.593 1.00 97.81 194 MET A CA 1
ATOM 1534 C C . MET A 1 194 ? 3.853 -7.326 -20.337 1.00 97.81 194 MET A C 1
ATOM 1536 O O . MET A 1 194 ? 3.407 -8.308 -20.923 1.00 97.81 194 MET A O 1
ATOM 1540 N N . ALA A 1 195 ? 3.130 -6.601 -19.484 1.00 97.94 195 ALA A N 1
ATOM 1541 C CA . ALA A 1 195 ? 1.729 -6.876 -19.206 1.00 97.94 195 ALA A CA 1
ATOM 1542 C C . ALA A 1 195 ? 0.874 -6.771 -20.475 1.00 97.94 195 ALA A C 1
ATOM 1544 O O . ALA A 1 195 ? 0.114 -7.694 -20.758 1.00 97.94 195 ALA A O 1
ATOM 1545 N N . ASP A 1 196 ? 1.077 -5.721 -21.275 1.00 98.00 196 ASP A N 1
ATOM 1546 C CA . ASP A 1 196 ? 0.389 -5.512 -22.553 1.00 98.00 196 ASP A CA 1
ATOM 1547 C C . ASP A 1 196 ? 0.628 -6.675 -23.531 1.00 98.00 196 ASP A C 1
ATOM 1549 O O . ASP A 1 196 ? -0.318 -7.292 -24.021 1.00 98.00 196 ASP A O 1
ATOM 1553 N N . LYS A 1 197 ? 1.891 -7.093 -23.705 1.00 98.00 197 LYS A N 1
ATOM 1554 C CA . LYS A 1 197 ? 2.265 -8.229 -24.572 1.00 98.00 197 LYS A CA 1
ATOM 1555 C C . LYS A 1 197 ? 1.565 -9.541 -24.215 1.00 98.00 197 LYS A C 1
ATOM 1557 O O . LYS A 1 197 ? 1.326 -10.359 -25.099 1.00 98.00 197 LYS A O 1
ATOM 1562 N N . PHE A 1 198 ? 1.274 -9.763 -22.935 1.00 97.06 198 PHE A N 1
ATOM 1563 C CA . PHE A 1 198 ? 0.622 -10.980 -22.448 1.00 97.06 198 PHE A CA 1
ATOM 1564 C C . PHE A 1 198 ? -0.868 -10.784 -22.121 1.00 97.06 198 PHE A C 1
ATOM 1566 O O . PHE A 1 198 ? -1.498 -11.707 -21.606 1.00 97.06 198 PHE A O 1
ATOM 1573 N N . GLY A 1 199 ? -1.442 -9.610 -22.410 1.00 96.81 199 GLY A N 1
ATOM 1574 C CA . GLY A 1 199 ? -2.843 -9.299 -22.113 1.00 96.81 199 GLY A CA 1
ATOM 1575 C C . GLY A 1 199 ? -3.180 -9.322 -20.616 1.00 96.81 199 GLY A C 1
ATOM 1576 O O . GLY A 1 199 ? -4.307 -9.649 -20.235 1.00 96.81 199 GLY A O 1
ATOM 1577 N N . LEU A 1 200 ? -2.205 -9.021 -19.754 1.00 97.88 200 LEU A N 1
ATOM 1578 C CA . LEU A 1 200 ? -2.373 -9.005 -18.304 1.00 97.88 200 LEU A CA 1
ATOM 1579 C C . LEU A 1 200 ? -2.930 -7.649 -17.844 1.00 97.88 200 LEU A C 1
ATOM 1581 O O . LEU A 1 200 ? -2.371 -6.610 -18.197 1.00 97.88 200 LEU A O 1
ATOM 1585 N N . PRO A 1 201 ? -3.975 -7.620 -16.999 1.00 98.12 201 PRO A N 1
ATOM 1586 C CA . PRO A 1 201 ? -4.363 -6.403 -16.298 1.00 98.12 201 PRO A CA 1
ATOM 1587 C C . PRO A 1 201 ? -3.230 -5.906 -15.402 1.00 98.12 201 PRO A C 1
ATOM 1589 O O . PRO A 1 201 ? -2.529 -6.709 -14.779 1.00 98.12 201 PRO A O 1
ATOM 1592 N N . VAL A 1 202 ? -3.104 -4.585 -15.296 1.00 98.00 202 VAL A N 1
ATOM 1593 C CA . VAL A 1 202 ? -2.115 -3.934 -14.436 1.00 98.00 202 VAL A CA 1
ATOM 1594 C C . VAL A 1 202 ? -2.806 -3.359 -13.203 1.00 98.00 202 VAL A C 1
ATOM 1596 O O . VAL A 1 202 ? -3.785 -2.625 -13.323 1.00 98.00 202 VAL A O 1
ATOM 1599 N N . ILE A 1 203 ? -2.281 -3.679 -12.023 1.00 98.00 203 ILE A N 1
ATOM 1600 C CA . ILE A 1 203 ? -2.663 -3.073 -10.745 1.00 98.00 203 ILE A CA 1
ATOM 1601 C C . ILE A 1 203 ? -1.487 -2.225 -10.266 1.00 98.00 203 ILE A C 1
ATOM 1603 O O . ILE A 1 203 ? -0.382 -2.744 -10.100 1.00 98.00 203 ILE A O 1
ATOM 1607 N N . THR A 1 204 ? -1.724 -0.934 -10.034 1.00 97.38 204 THR A N 1
ATOM 1608 C CA . THR A 1 204 ? -0.713 -0.013 -9.506 1.00 97.38 204 THR A CA 1
ATOM 1609 C C . THR A 1 204 ? -1.030 0.418 -8.074 1.00 97.38 204 THR A C 1
ATOM 1611 O O . THR A 1 204 ? -2.124 0.902 -7.788 1.00 97.38 204 THR A O 1
ATOM 1614 N N . LEU A 1 205 ? -0.067 0.254 -7.164 1.00 96.44 205 LEU A N 1
ATOM 1615 C CA . LEU A 1 205 ? -0.155 0.684 -5.765 1.00 96.44 205 LEU A CA 1
ATOM 1616 C C . LEU A 1 205 ? 0.749 1.902 -5.544 1.00 96.44 205 LEU A C 1
ATOM 1618 O O . LEU A 1 205 ? 1.967 1.775 -5.418 1.00 96.44 205 LEU A O 1
ATOM 1622 N N . VAL A 1 206 ? 0.145 3.090 -5.530 1.00 94.75 206 VAL A N 1
ATOM 1623 C CA . VAL A 1 206 ? 0.874 4.360 -5.419 1.00 94.75 206 VAL A CA 1
ATOM 1624 C C . VAL A 1 206 ? 1.009 4.761 -3.949 1.00 94.75 206 VAL A C 1
ATOM 1626 O O . VAL A 1 206 ? 0.027 5.137 -3.308 1.00 94.75 206 VAL A O 1
ATOM 1629 N N . ASP A 1 207 ? 2.235 4.701 -3.431 1.00 92.12 207 ASP A N 1
ATOM 1630 C CA . ASP A 1 207 ? 2.596 5.121 -2.067 1.00 92.12 207 ASP A CA 1
ATOM 1631 C C . ASP A 1 207 ? 3.979 5.787 -2.057 1.00 92.12 207 ASP A C 1
ATOM 1633 O O . ASP A 1 207 ? 4.986 5.213 -1.647 1.00 92.12 207 ASP A O 1
ATOM 1637 N N . THR A 1 208 ? 4.053 7.004 -2.592 1.00 91.00 208 THR A N 1
ATOM 1638 C CA . THR A 1 208 ? 5.303 7.764 -2.664 1.00 91.00 208 THR A CA 1
ATOM 1639 C C . THR A 1 208 ? 5.093 9.222 -2.279 1.00 91.00 208 THR A C 1
ATOM 1641 O O . THR A 1 208 ? 4.033 9.800 -2.520 1.00 91.00 208 THR A O 1
ATOM 1644 N N . ALA A 1 209 ? 6.118 9.825 -1.675 1.00 85.62 209 ALA A N 1
ATOM 1645 C CA . ALA A 1 209 ? 6.162 11.264 -1.430 1.00 85.62 209 ALA A CA 1
ATOM 1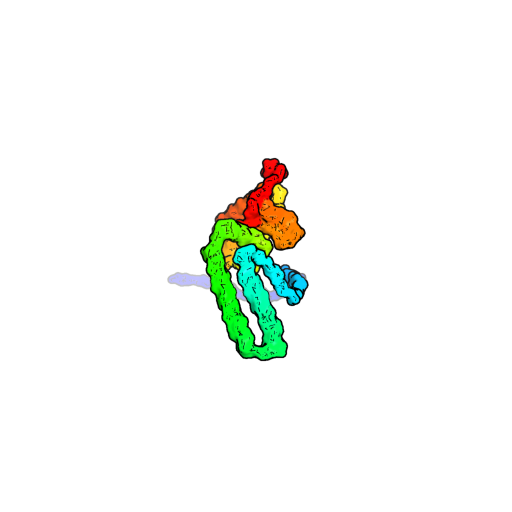646 C C . ALA A 1 209 ? 6.550 12.059 -2.693 1.00 85.62 209 ALA A C 1
ATOM 1648 O O . ALA A 1 209 ? 6.313 13.265 -2.738 1.00 85.62 209 ALA A O 1
ATOM 1649 N N . GLY A 1 210 ? 7.133 11.396 -3.698 1.00 89.75 210 GLY A N 1
ATOM 1650 C CA . GLY A 1 210 ? 7.613 12.004 -4.935 1.00 89.75 210 GLY A CA 1
ATOM 1651 C C . GLY A 1 210 ? 8.768 11.224 -5.570 1.00 89.75 210 GLY A C 1
ATOM 1652 O O . GLY A 1 210 ? 9.252 10.234 -5.021 1.00 89.75 210 GLY A O 1
ATOM 1653 N N . ALA A 1 211 ? 9.221 11.685 -6.737 1.00 89.69 211 ALA A N 1
ATOM 1654 C CA . ALA A 1 211 ? 10.471 11.214 -7.332 1.00 89.69 211 ALA A CA 1
ATOM 1655 C C . ALA A 1 211 ? 11.670 11.651 -6.478 1.00 89.69 211 ALA A C 1
ATOM 1657 O O . ALA A 1 211 ? 11.609 12.686 -5.813 1.00 89.69 211 ALA A O 1
ATOM 1658 N N . TYR A 1 212 ? 12.753 10.874 -6.500 1.00 88.06 212 TYR A N 1
ATOM 1659 C CA . TYR A 1 212 ? 13.955 11.210 -5.744 1.00 88.06 212 TYR A CA 1
ATOM 1660 C C . TYR A 1 212 ? 14.638 12.472 -6.314 1.00 88.06 212 TYR A C 1
ATOM 1662 O O . TYR A 1 212 ? 15.058 12.451 -7.472 1.00 88.06 212 TYR A O 1
ATOM 1670 N N . PRO A 1 213 ? 14.783 13.565 -5.535 1.00 85.81 213 PRO A N 1
ATOM 1671 C CA . PRO A 1 213 ? 15.318 14.834 -6.030 1.00 85.81 213 PRO A CA 1
ATOM 1672 C C . PRO A 1 213 ? 16.844 14.912 -5.838 1.00 85.81 213 PRO A C 1
ATOM 1674 O O . PRO A 1 213 ? 17.348 15.768 -5.112 1.00 85.81 213 PRO A O 1
ATOM 1677 N N . GLY A 1 214 ? 17.589 13.968 -6.415 1.00 84.00 214 GLY A N 1
ATOM 1678 C CA . GLY A 1 214 ? 19.053 13.921 -6.316 1.00 84.00 214 GLY A CA 1
ATOM 1679 C C . GLY A 1 214 ? 19.751 14.251 -7.633 1.00 84.00 214 GLY A C 1
ATOM 1680 O O . GLY A 1 214 ? 19.248 13.909 -8.693 1.00 84.00 214 GLY A O 1
ATOM 1681 N N . VAL A 1 215 ? 20.963 14.814 -7.569 1.00 78.31 215 VAL A N 1
ATOM 1682 C CA . VAL A 1 215 ? 21.779 15.144 -8.761 1.00 78.31 215 VAL A CA 1
ATOM 1683 C C . VAL A 1 215 ? 21.974 13.923 -9.669 1.00 78.31 215 VAL A C 1
ATOM 1685 O O . VAL A 1 215 ? 21.761 13.992 -10.872 1.00 78.31 215 VAL A O 1
ATOM 1688 N N . ALA A 1 216 ? 22.261 12.757 -9.082 1.00 74.69 216 ALA A N 1
ATOM 1689 C CA . ALA A 1 216 ? 22.401 11.509 -9.834 1.00 74.69 216 ALA A CA 1
ATOM 1690 C C . ALA A 1 216 ? 21.100 11.041 -10.521 1.00 74.69 216 ALA A C 1
ATOM 1692 O O . ALA A 1 216 ? 21.169 10.210 -11.422 1.00 74.69 216 ALA A O 1
ATOM 1693 N N . ALA A 1 217 ? 19.932 11.523 -10.084 1.00 73.25 217 ALA A N 1
ATOM 1694 C CA . ALA A 1 217 ? 18.654 11.279 -10.748 1.00 73.25 217 ALA A CA 1
ATOM 1695 C C . ALA A 1 217 ? 18.393 12.274 -11.892 1.0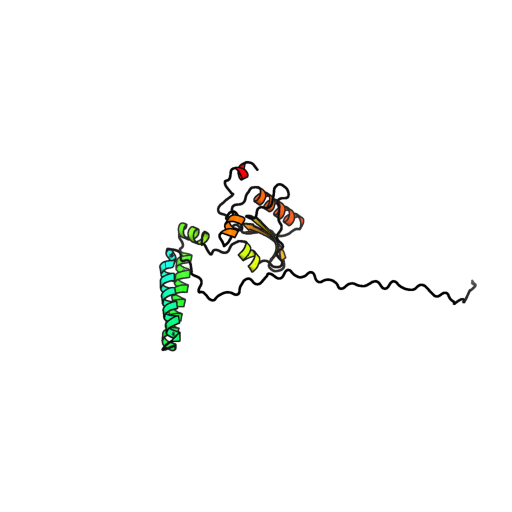0 73.25 217 ALA A C 1
ATOM 1697 O O . ALA A 1 217 ? 17.653 11.939 -12.805 1.00 73.25 217 ALA A O 1
ATOM 1698 N N . GLU A 1 218 ? 19.000 13.465 -11.874 1.00 73.69 218 GLU A N 1
ATOM 1699 C CA . GLU A 1 218 ? 18.912 14.436 -12.977 1.00 73.69 218 GLU A CA 1
ATOM 1700 C C . GLU A 1 218 ? 19.868 14.100 -14.130 1.00 73.69 218 GLU A C 1
ATOM 1702 O O . GLU A 1 218 ? 19.578 14.380 -15.290 1.00 73.69 218 GLU A O 1
ATOM 1707 N N . GLU A 1 219 ? 21.006 13.476 -13.826 1.00 75.88 219 GLU A N 1
ATOM 1708 C CA . GLU A 1 219 ? 22.028 13.096 -14.810 1.00 75.88 219 GLU A CA 1
ATOM 1709 C C . GLU A 1 219 ? 21.673 11.843 -15.649 1.00 75.88 219 GLU A C 1
ATOM 1711 O O . GLU A 1 219 ? 22.464 11.448 -16.510 1.00 75.88 219 GLU A O 1
ATOM 1716 N N . ARG A 1 220 ? 20.529 11.182 -15.403 1.00 60.62 220 ARG A N 1
ATOM 1717 C CA . ARG A 1 220 ? 20.178 9.838 -15.925 1.00 60.62 220 ARG A CA 1
ATOM 1718 C C . ARG A 1 220 ? 18.790 9.738 -16.550 1.00 60.62 220 ARG A C 1
ATOM 1720 O O . ARG A 1 220 ? 18.564 8.724 -17.265 1.00 60.62 220 ARG A O 1
#

Foldseek 3Di:
DDDDDDDDDDDDDDDDDDDDDDPDDPDPPPPPPPPDPPPDDDDDDDDPPDDDDPLCVVLVVLVVVLVVLVVVCVPDDPPPSVVVSVVSVVVSVVVVCVDVVPDDPVSVVCVLVPLPPDFPVNCCVVFWAPWDWDAWLVPDGGQLQKTWTWTDGPNAIAIEIEGGCDNDPVVNVSNVRSADAPRNVSNVVVSVVVCVVVVHHYHYYYRDPYHDPDPVSVVD

Secondary structure (DSSP, 8-state):
-----------------------------------PPP-PSP-----------GGGHHHHHHHHHHHHHHHHHTTS-HHHHHHHHHHHHHHHHHHHHHHHHT--HHHHHHHHT-TT---HHHHHHHH-EEEEE----SSS---TTEEEEEEEETTEEEEEEEE---SSHHHHHHTGGG---HHHHHHHHHHHHHHHHTT--EEEE---S-S---HHHH--

Sequence (220 aa):
MSGPTSGFFLRRQHERQHLSRAAAARGPKRRARAWRPQKGPSLDKNVPVRFYLDFEKPIAELESKINELKSMVSEEGGVSIAAEIEKLQEKVQDLLVEIYAKLTPWQKAQVARHPERPHCLDYINALIDDFTPLAGDRYFGEDAAIVGGVGTFRGRSVMVIGNEKGSDTQSRIKHNFGMANPEGYRKAVRLMEMADKFGLPVITLVDTAGAYPGVAAEER